Protein AF-A0A0F9WE50-F1 (afdb_monomer_lite)

Organism: NCBI:txid412755

Structure (mmCIF, N/CA/C/O backbone):
data_AF-A0A0F9WE50-F1
#
_entry.id   AF-A0A0F9WE50-F1
#
loop_
_atom_site.group_PDB
_atom_site.id
_atom_site.type_symbol
_atom_site.label_atom_id
_atom_site.label_alt_id
_atom_site.label_comp_id
_atom_site.label_asym_id
_atom_site.label_entity_id
_atom_site.label_seq_id
_atom_site.pdbx_PDB_ins_code
_atom_site.Cartn_x
_atom_site.Cartn_y
_atom_site.Cartn_z
_atom_site.occupancy
_atom_site.B_iso_or_equiv
_atom_site.auth_seq_id
_atom_site.auth_comp_id
_atom_site.auth_asym_id
_atom_site.auth_atom_id
_atom_site.pdbx_PDB_model_num
ATOM 1 N N . MET A 1 1 ? -5.661 56.604 28.868 1.00 39.31 1 MET A N 1
ATOM 2 C CA . MET A 1 1 ? -5.425 55.185 29.192 1.00 39.31 1 MET A CA 1
ATOM 3 C C . MET A 1 1 ? -6.244 54.397 28.198 1.00 39.31 1 MET A C 1
ATOM 5 O O . MET A 1 1 ? -7.461 54.440 28.280 1.00 39.31 1 MET A O 1
ATOM 9 N N . THR A 1 2 ? -5.585 53.839 27.192 1.00 42.66 2 THR A N 1
ATOM 10 C CA . THR A 1 2 ? -6.220 53.167 26.053 1.00 42.66 2 THR A CA 1
ATOM 11 C C . THR A 1 2 ? -5.802 51.707 26.140 1.00 42.66 2 THR A C 1
ATOM 13 O O . THR A 1 2 ? -4.607 51.426 26.228 1.00 42.66 2 THR A O 1
ATOM 16 N N . GLU A 1 3 ? -6.774 50.806 26.237 1.00 39.69 3 GLU A N 1
ATOM 17 C CA . GLU A 1 3 ? -6.544 49.362 26.323 1.00 39.69 3 GLU A CA 1
ATOM 18 C C . GLU A 1 3 ? -5.929 48.835 25.013 1.00 39.69 3 GLU A C 1
ATOM 20 O O . GLU A 1 3 ? -6.277 49.339 23.943 1.00 39.69 3 GLU A O 1
ATOM 25 N N . PRO A 1 4 ? -5.020 47.843 25.057 1.00 46.59 4 PRO A N 1
ATOM 26 C CA . PRO A 1 4 ? -4.512 47.212 23.848 1.00 46.59 4 PRO A CA 1
ATOM 27 C C . PRO A 1 4 ? -5.514 46.179 23.315 1.00 46.59 4 PRO A C 1
ATOM 29 O O . PRO A 1 4 ? -5.926 45.259 24.024 1.00 46.59 4 PRO A O 1
ATOM 32 N N . GLU A 1 5 ? -5.868 46.328 22.039 1.00 42.97 5 GLU A N 1
ATOM 33 C CA . GLU A 1 5 ? -6.627 45.351 21.262 1.00 42.97 5 GLU A CA 1
ATOM 34 C C . GLU A 1 5 ? -5.886 44.006 21.231 1.00 42.97 5 GLU A C 1
ATOM 36 O O . GLU A 1 5 ? -4.705 43.915 20.887 1.00 42.97 5 GLU A O 1
ATOM 41 N N . LYS A 1 6 ? -6.597 42.942 21.609 1.00 42.22 6 LYS A N 1
ATOM 42 C CA . LYS A 1 6 ? -6.138 41.562 21.462 1.00 42.22 6 LYS A CA 1
ATOM 43 C C . LYS A 1 6 ? -6.095 41.241 19.969 1.00 42.22 6 LYS A C 1
ATOM 45 O O . LYS A 1 6 ? -7.146 41.103 19.351 1.00 42.22 6 LYS A O 1
ATOM 50 N N . SER A 1 7 ? -4.897 41.121 19.398 1.00 43.25 7 SER A N 1
ATOM 51 C CA . SER A 1 7 ? -4.742 40.641 18.027 1.00 43.25 7 SER A CA 1
ATOM 52 C C . SER A 1 7 ? -5.148 39.172 17.957 1.00 43.25 7 SER A C 1
ATOM 54 O O . SER A 1 7 ? -4.544 38.306 18.592 1.00 43.25 7 SER A O 1
ATOM 56 N N . GLU A 1 8 ? -6.195 38.953 17.182 1.00 41.47 8 GLU A N 1
ATOM 57 C CA . GLU A 1 8 ? -6.804 37.702 16.770 1.00 41.47 8 GLU A CA 1
ATOM 58 C C . GLU A 1 8 ? -5.734 36.719 16.261 1.00 41.47 8 GLU A C 1
ATOM 60 O O . GLU A 1 8 ? -5.143 36.896 15.196 1.00 41.47 8 GLU A O 1
ATOM 65 N N . THR A 1 9 ? -5.432 35.690 17.054 1.00 39.81 9 THR A N 1
ATOM 66 C CA . THR A 1 9 ? -4.643 34.540 16.608 1.00 39.81 9 THR A CA 1
ATOM 67 C C . THR A 1 9 ? -5.448 33.800 15.551 1.00 39.81 9 THR A C 1
ATOM 69 O O . THR A 1 9 ? -6.362 33.047 15.873 1.00 39.81 9 THR A O 1
ATOM 72 N N . THR A 1 10 ? -5.126 34.044 14.283 1.00 40.28 10 THR A N 1
ATOM 73 C CA . THR A 1 10 ? -5.619 33.252 13.160 1.00 40.28 10 THR A CA 1
ATOM 74 C C . THR A 1 10 ? -5.099 31.828 13.338 1.00 40.28 10 THR A C 1
ATOM 76 O O . THR A 1 10 ? -3.904 31.576 13.172 1.00 40.28 10 THR A O 1
ATOM 79 N N . ASP A 1 11 ? -5.983 30.904 13.717 1.00 40.53 11 ASP A N 1
ATOM 80 C CA . ASP A 1 11 ? -5.685 29.475 13.673 1.00 40.53 11 ASP A CA 1
ATOM 81 C C . ASP A 1 11 ? -5.207 29.129 12.255 1.00 40.53 11 ASP A C 1
ATOM 83 O O . ASP A 1 11 ? -5.857 29.528 11.278 1.00 40.53 11 ASP A O 1
ATOM 87 N N . PRO A 1 12 ? -4.073 28.423 12.086 1.00 47.03 12 PRO A N 1
ATOM 88 C CA . PRO A 1 12 ? -3.663 27.977 10.769 1.00 47.03 12 PRO A CA 1
ATOM 89 C C . PRO A 1 12 ? -4.753 27.040 10.262 1.00 47.03 12 PRO A C 1
ATOM 91 O O . PRO A 1 12 ? -4.927 25.947 10.797 1.00 47.03 12 PRO A O 1
ATOM 94 N N . ALA A 1 13 ? -5.502 27.492 9.253 1.00 41.81 13 ALA A N 1
ATOM 95 C CA . ALA A 1 13 ? -6.506 26.699 8.567 1.00 41.81 13 ALA A CA 1
ATOM 96 C C . ALA A 1 13 ? -5.902 25.326 8.247 1.00 41.81 13 ALA A C 1
ATOM 98 O O . ALA A 1 13 ? -5.029 25.201 7.383 1.00 41.81 13 ALA A O 1
ATOM 99 N N . MET A 1 14 ? -6.317 24.305 9.002 1.00 41.00 14 MET A N 1
ATOM 100 C CA . MET A 1 14 ? -5.914 22.933 8.752 1.00 41.00 14 MET A CA 1
ATOM 101 C C . MET A 1 14 ? -6.520 22.549 7.413 1.00 41.00 14 MET A C 1
ATOM 103 O O . MET A 1 14 ? -7.721 22.316 7.293 1.00 41.00 14 MET A O 1
ATOM 107 N N . VAL A 1 15 ? -5.683 22.566 6.379 1.00 49.72 15 VAL A N 1
ATOM 108 C CA . VAL A 1 15 ? -6.046 22.085 5.054 1.00 49.72 15 VAL A CA 1
ATOM 109 C C . VAL A 1 15 ? -6.333 20.592 5.208 1.00 49.72 15 VAL A C 1
ATOM 111 O O . VAL A 1 15 ? -5.415 19.778 5.279 1.00 49.72 15 VAL A O 1
ATOM 114 N N . ASN A 1 16 ? -7.615 20.244 5.317 1.00 54.84 16 ASN A N 1
ATOM 115 C CA . ASN A 1 16 ? -8.099 18.869 5.308 1.00 54.84 16 ASN A CA 1
ATOM 116 C C . ASN A 1 16 ? -7.972 18.328 3.883 1.00 54.84 16 ASN A C 1
ATOM 118 O O . ASN A 1 16 ? -8.927 18.333 3.113 1.00 54.84 16 ASN A O 1
ATOM 122 N N . ILE A 1 17 ? -6.761 17.908 3.527 1.00 53.00 17 ILE A N 1
ATOM 123 C CA . ILE A 1 17 ? -6.510 17.169 2.294 1.00 53.00 17 ILE A CA 1
ATOM 124 C C . ILE A 1 17 ? -7.060 15.761 2.511 1.00 53.00 17 ILE A C 1
ATOM 126 O O . ILE A 1 17 ? -6.658 15.059 3.443 1.00 53.00 17 ILE A O 1
ATOM 130 N N . SER A 1 18 ? -8.002 15.352 1.669 1.00 64.31 18 SER A N 1
ATOM 131 C CA . SER A 1 18 ? -8.540 13.995 1.696 1.00 64.31 18 SER A CA 1
ATOM 132 C C . SER A 1 18 ? -7.438 12.971 1.389 1.00 64.31 18 SER A C 1
ATOM 134 O O . SER A 1 18 ? -6.471 13.256 0.680 1.00 64.31 18 SER A O 1
ATOM 136 N N . LYS A 1 19 ? -7.566 11.742 1.902 1.00 62.78 19 LYS A N 1
ATOM 137 C CA . LYS A 1 19 ? -6.553 10.689 1.690 1.00 62.78 19 LYS A CA 1
ATOM 138 C C . LYS A 1 19 ? -6.328 10.384 0.195 1.00 62.78 19 LYS A C 1
ATOM 140 O O . LYS A 1 19 ? -5.197 10.142 -0.212 1.00 62.78 19 LYS A O 1
ATOM 145 N N . SER A 1 20 ? -7.372 10.526 -0.623 1.00 61.06 20 SER A N 1
ATOM 146 C CA . SER A 1 20 ? -7.310 10.432 -2.088 1.00 61.06 20 SER A CA 1
ATOM 147 C C . SER A 1 20 ? -6.517 11.566 -2.743 1.00 61.06 20 SER A C 1
ATOM 149 O O . SER A 1 20 ? -5.776 11.340 -3.696 1.00 61.06 20 SER A O 1
ATOM 151 N N . GLU A 1 21 ? -6.621 12.795 -2.233 1.00 62.12 21 GLU A N 1
ATOM 152 C CA . GLU A 1 21 ? -5.802 13.914 -2.717 1.00 62.12 21 GLU A CA 1
ATOM 153 C C . GLU A 1 21 ? -4.338 13.756 -2.285 1.00 62.12 21 GLU A C 1
ATOM 155 O O . GLU A 1 21 ? -3.429 14.129 -3.026 1.00 62.12 21 GLU A O 1
ATOM 160 N N . HIS A 1 22 ? -4.093 13.144 -1.123 1.00 61.81 22 HIS A N 1
ATOM 161 C CA . HIS A 1 22 ? -2.754 12.774 -0.669 1.00 61.81 22 HIS A CA 1
ATOM 162 C C . HIS A 1 22 ? -2.112 11.700 -1.569 1.00 61.81 22 HIS A C 1
ATOM 164 O O . HIS A 1 22 ? -0.941 11.822 -1.927 1.00 61.81 22 HIS A O 1
ATOM 170 N N . GLU A 1 23 ? -2.866 10.685 -1.995 1.00 63.12 23 GLU A N 1
ATOM 171 C CA . GLU A 1 23 ? -2.396 9.665 -2.948 1.00 63.12 23 GLU A CA 1
ATOM 172 C C . GLU A 1 23 ? -2.134 10.238 -4.343 1.00 63.12 23 GLU A C 1
ATOM 174 O O . GLU A 1 23 ? -1.083 9.966 -4.926 1.00 63.12 23 GLU A O 1
ATOM 179 N N . ALA A 1 24 ? -3.003 11.123 -4.839 1.00 65.62 24 ALA A N 1
ATOM 180 C CA . ALA A 1 24 ? -2.771 11.840 -6.093 1.00 65.62 24 ALA A CA 1
ATOM 181 C C . ALA A 1 24 ? -1.517 12.735 -6.031 1.00 65.62 24 ALA A C 1
ATOM 183 O O . ALA A 1 24 ? -0.766 12.856 -7.003 1.00 65.62 24 ALA A O 1
ATOM 184 N N . LEU A 1 25 ? -1.247 13.352 -4.875 1.00 60.06 25 LEU A N 1
ATOM 185 C CA . LEU A 1 25 ? -0.016 14.108 -4.639 1.00 60.06 25 LEU A CA 1
ATOM 186 C C . LEU A 1 25 ? 1.217 13.200 -4.553 1.00 60.06 25 LEU A C 1
ATOM 188 O O . LEU A 1 25 ? 2.281 13.611 -5.012 1.00 60.06 25 LEU A O 1
ATOM 192 N N . LEU A 1 26 ? 1.095 11.974 -4.033 1.00 59.59 26 LEU A N 1
ATOM 193 C CA . LEU A 1 26 ? 2.173 10.979 -4.020 1.00 59.59 26 LEU A CA 1
ATOM 194 C C . LEU A 1 26 ? 2.558 10.537 -5.436 1.00 59.59 26 LEU A C 1
ATOM 196 O O . LEU A 1 26 ? 3.747 10.509 -5.759 1.00 59.59 26 LEU A O 1
ATOM 200 N N . THR A 1 27 ? 1.583 10.248 -6.299 1.00 60.94 27 THR A N 1
ATOM 201 C CA . THR A 1 27 ? 1.843 9.904 -7.709 1.00 60.94 27 THR A CA 1
ATOM 202 C C . THR A 1 27 ? 2.473 11.079 -8.452 1.00 60.94 27 THR A C 1
ATOM 204 O O . THR A 1 27 ? 3.440 10.905 -9.192 1.00 60.94 27 THR A O 1
ATOM 207 N N . LYS A 1 28 ? 1.993 12.302 -8.197 1.00 57.03 28 LYS A N 1
ATOM 208 C CA . LYS A 1 28 ? 2.515 13.524 -8.825 1.00 57.03 28 LYS A CA 1
ATOM 209 C C . LYS A 1 28 ? 3.909 13.917 -8.316 1.00 57.03 28 LYS A C 1
ATOM 211 O O . LYS A 1 28 ? 4.713 14.427 -9.090 1.00 57.03 28 LYS A O 1
ATOM 216 N N . ALA A 1 29 ? 4.221 13.649 -7.046 1.00 54.94 29 ALA A N 1
ATOM 217 C CA . ALA A 1 29 ? 5.536 13.894 -6.450 1.00 54.94 29 ALA A CA 1
ATOM 218 C C . ALA A 1 29 ? 6.600 12.883 -6.909 1.00 54.94 29 ALA A C 1
ATOM 220 O O . ALA A 1 29 ? 7.761 13.262 -7.043 1.00 54.94 29 ALA A O 1
ATOM 221 N N . LYS A 1 30 ? 6.219 11.628 -7.192 1.00 57.28 30 LYS A N 1
ATOM 222 C CA . LYS A 1 30 ? 7.113 10.618 -7.791 1.00 57.28 30 LYS A CA 1
ATOM 223 C C . LYS A 1 30 ? 7.515 10.960 -9.241 1.00 57.28 30 LYS A C 1
ATOM 225 O O . LYS A 1 30 ? 8.520 10.448 -9.717 1.00 57.28 30 LYS A O 1
ATOM 230 N N . ALA A 1 31 ? 6.757 11.816 -9.934 1.00 54.69 31 ALA A N 1
ATOM 231 C CA . ALA A 1 31 ? 6.905 12.072 -11.370 1.00 54.69 31 ALA A CA 1
ATOM 232 C C . ALA A 1 31 ? 7.785 13.286 -11.756 1.00 54.69 31 ALA A C 1
ATOM 234 O O . ALA A 1 31 ? 7.955 13.533 -12.947 1.00 54.69 31 ALA A O 1
ATOM 235 N N . HIS A 1 32 ? 8.337 14.064 -10.812 1.00 45.47 32 HIS A N 1
ATOM 236 C CA . HIS A 1 32 ? 9.087 15.290 -11.141 1.00 45.47 32 HIS A CA 1
ATOM 237 C C . HIS A 1 32 ? 10.348 15.495 -10.278 1.00 45.47 32 HIS A C 1
ATOM 239 O O . HIS A 1 32 ? 10.279 15.482 -9.049 1.00 45.47 32 HIS A O 1
ATOM 245 N N . ASP A 1 33 ? 11.478 15.797 -10.931 1.00 47.00 33 ASP A N 1
ATOM 246 C CA . ASP A 1 33 ? 12.799 16.142 -10.363 1.00 47.00 33 ASP A CA 1
ATOM 247 C C . ASP A 1 33 ? 12.827 17.506 -9.621 1.00 47.00 33 ASP A C 1
ATOM 249 O O . ASP A 1 33 ? 13.644 18.387 -9.880 1.00 47.00 33 ASP A O 1
ATOM 253 N N . GLY A 1 34 ? 11.913 17.701 -8.665 1.00 51.34 34 GLY A N 1
ATOM 254 C CA . GLY A 1 34 ? 11.774 18.883 -7.799 1.00 51.34 34 GLY A CA 1
ATOM 255 C C . GLY A 1 34 ? 11.670 18.488 -6.321 1.00 51.34 34 GLY A C 1
ATOM 256 O O . GLY A 1 34 ? 10.770 18.913 -5.596 1.00 51.34 34 GLY A O 1
ATOM 257 N N . TYR A 1 35 ? 12.567 17.609 -5.877 1.00 53.00 35 TYR A N 1
ATOM 258 C CA . TYR A 1 35 ? 12.389 16.717 -4.720 1.00 53.00 35 TYR A CA 1
ATOM 259 C C . TYR A 1 35 ? 12.499 17.340 -3.307 1.00 53.00 35 TYR A C 1
ATOM 261 O O . TYR A 1 35 ? 12.341 16.636 -2.310 1.00 53.00 35 TYR A O 1
ATOM 269 N N . GLY A 1 36 ? 12.760 18.645 -3.164 1.00 53.81 36 GLY A N 1
ATOM 270 C CA . GLY A 1 36 ? 12.953 19.279 -1.846 1.00 53.81 36 GLY A CA 1
ATOM 271 C C . GLY A 1 36 ? 11.669 19.793 -1.184 1.00 53.81 36 GLY A C 1
ATOM 272 O O 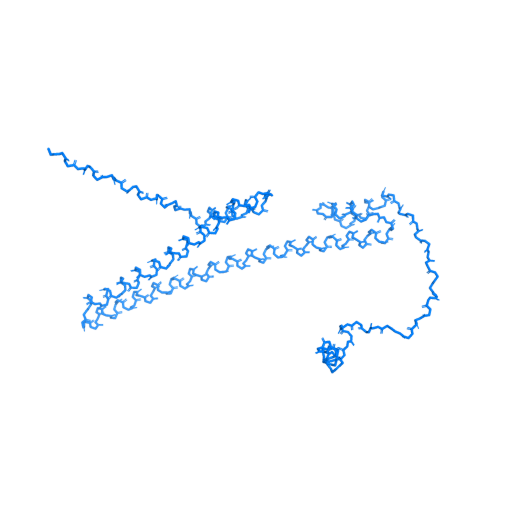. GLY A 1 36 ? 11.459 19.598 0.013 1.00 53.81 36 GLY A O 1
ATOM 273 N N . GLY A 1 37 ? 10.806 20.456 -1.960 1.00 56.28 37 GLY A N 1
ATOM 274 C CA . GLY A 1 37 ? 9.568 21.068 -1.465 1.00 56.28 37 GLY A CA 1
ATOM 275 C C . GLY A 1 37 ? 8.449 20.047 -1.277 1.00 56.28 37 GLY A C 1
ATOM 276 O O . GLY A 1 37 ? 7.868 19.970 -0.198 1.00 56.28 37 GLY A O 1
ATOM 277 N N . ALA A 1 38 ? 8.216 19.200 -2.286 1.00 57.69 38 ALA A N 1
ATOM 278 C CA . ALA A 1 38 ? 7.172 18.175 -2.247 1.00 57.69 38 ALA A CA 1
ATOM 279 C C . ALA A 1 38 ? 7.385 17.174 -1.100 1.00 57.69 38 ALA A C 1
ATOM 281 O O . ALA A 1 38 ? 6.436 16.804 -0.416 1.00 57.69 38 ALA A O 1
ATOM 282 N N . ARG A 1 39 ? 8.643 16.811 -0.816 1.00 58.25 39 ARG A N 1
ATOM 283 C CA . ARG A 1 39 ? 8.997 15.897 0.277 1.00 58.25 39 ARG A CA 1
ATOM 284 C C . ARG A 1 39 ? 8.725 16.492 1.662 1.00 58.25 39 ARG A C 1
ATOM 286 O O . ARG A 1 39 ? 8.185 15.794 2.510 1.00 58.25 39 ARG A O 1
ATOM 293 N N . ARG A 1 40 ? 9.021 17.782 1.882 1.00 63.09 40 ARG A N 1
ATOM 294 C CA . ARG A 1 40 ? 8.690 18.476 3.145 1.00 63.09 40 ARG A CA 1
ATOM 295 C C . ARG A 1 40 ? 7.183 18.654 3.323 1.00 63.09 40 ARG A C 1
ATOM 297 O O . ARG A 1 40 ? 6.687 18.534 4.438 1.00 63.09 40 ARG A O 1
ATOM 304 N N . THR A 1 41 ? 6.454 18.944 2.246 1.00 65.06 41 THR A N 1
ATOM 305 C CA . THR A 1 41 ? 4.987 19.039 2.282 1.00 65.06 41 THR A CA 1
ATOM 306 C C . THR A 1 41 ? 4.356 17.677 2.578 1.00 65.06 41 THR A C 1
ATOM 308 O O . THR A 1 41 ? 3.448 17.602 3.400 1.00 65.06 41 THR A O 1
ATOM 311 N N . LEU A 1 42 ? 4.887 16.597 1.997 1.00 64.44 42 LEU A N 1
ATOM 312 C CA . LEU A 1 42 ? 4.480 15.222 2.299 1.00 64.44 42 LEU A CA 1
ATOM 313 C C . LEU A 1 42 ? 4.774 14.835 3.749 1.00 64.44 42 LEU A C 1
ATOM 315 O O . LEU A 1 42 ? 3.902 14.298 4.418 1.00 64.44 42 LEU A O 1
ATOM 319 N N . GLU A 1 43 ? 5.964 15.139 4.263 1.00 69.12 43 GLU A N 1
ATOM 320 C CA . GLU A 1 43 ? 6.327 14.840 5.652 1.00 69.12 43 GLU A CA 1
ATOM 321 C C . GLU A 1 43 ? 5.415 15.576 6.647 1.00 69.12 43 GLU A C 1
ATOM 323 O O . GLU A 1 43 ? 4.935 14.987 7.617 1.00 69.12 43 GLU A O 1
ATOM 328 N N . LYS A 1 44 ? 5.093 16.846 6.365 1.00 70.38 44 LYS A N 1
ATOM 329 C CA . LYS A 1 44 ? 4.102 17.607 7.139 1.00 70.38 44 LYS A CA 1
ATOM 330 C C . LYS A 1 44 ? 2.704 16.996 7.043 1.00 70.38 44 LYS A C 1
ATOM 332 O O . LYS A 1 44 ? 2.041 16.879 8.067 1.00 70.38 44 LYS A O 1
ATOM 337 N N . GLY A 1 45 ? 2.279 16.576 5.851 1.00 68.56 45 GLY A N 1
ATOM 338 C CA . GLY A 1 45 ? 0.995 15.902 5.642 1.00 68.56 45 GLY A CA 1
ATOM 339 C C . GLY A 1 45 ? 0.896 14.576 6.398 1.00 68.56 45 GLY A C 1
ATOM 340 O O . GLY A 1 45 ? -0.095 14.324 7.073 1.00 68.56 45 GLY A O 1
ATOM 341 N N . GLN A 1 46 ? 1.954 13.763 6.375 1.00 73.56 46 GLN A N 1
ATOM 342 C CA . GLN A 1 46 ? 2.031 12.508 7.127 1.00 73.56 46 GLN A CA 1
ATOM 343 C C . GLN A 1 46 ? 1.999 12.736 8.636 1.00 73.56 46 GLN A C 1
ATOM 345 O O . GLN A 1 46 ? 1.356 11.979 9.362 1.00 73.56 46 GLN A O 1
ATOM 350 N N . LYS A 1 47 ? 2.689 13.774 9.119 1.00 73.94 47 LYS A N 1
ATOM 351 C CA . LYS A 1 47 ? 2.654 14.145 10.533 1.00 73.94 47 LYS A CA 1
ATOM 352 C C . LYS A 1 47 ? 1.250 14.594 10.951 1.00 73.94 47 LYS A C 1
ATOM 354 O O . LYS A 1 47 ? 0.741 14.078 11.939 1.00 73.94 47 LYS A O 1
ATOM 359 N N . ALA A 1 48 ? 0.605 15.453 10.163 1.00 71.12 48 ALA A N 1
ATOM 360 C CA . ALA A 1 48 ? -0.761 15.909 10.419 1.00 71.12 48 ALA A CA 1
ATOM 361 C C . ALA A 1 48 ? -1.782 14.757 10.384 1.00 71.12 48 ALA A C 1
ATOM 363 O O . ALA A 1 48 ? -2.668 14.697 11.232 1.00 71.12 48 ALA A O 1
ATOM 364 N N . LEU A 1 49 ? -1.633 13.804 9.456 1.00 73.69 49 LEU A N 1
ATOM 365 C CA . LEU A 1 49 ? -2.466 12.599 9.404 1.00 73.69 49 LEU A CA 1
ATOM 366 C C . LEU A 1 49 ? -2.306 11.748 10.665 1.00 73.69 49 LEU A C 1
ATOM 368 O O . LEU A 1 49 ? -3.306 11.393 11.278 1.00 73.69 49 LEU A O 1
ATOM 372 N N . LYS A 1 50 ? -1.069 11.482 11.100 1.00 75.62 50 LYS A N 1
ATOM 373 C CA . LYS A 1 50 ? -0.813 10.729 12.338 1.00 75.62 50 LYS A CA 1
ATOM 374 C C . LYS A 1 50 ? -1.373 11.438 13.568 1.00 75.62 50 LYS A C 1
ATOM 376 O O . LYS A 1 50 ? -1.974 10.799 14.423 1.00 75.62 50 LYS A O 1
ATOM 381 N N . GLU A 1 51 ? -1.186 12.751 13.664 1.00 77.88 51 GLU A N 1
ATOM 382 C CA . GLU A 1 51 ? -1.728 13.554 14.766 1.00 77.88 51 GLU A CA 1
ATOM 383 C C . GLU A 1 51 ? -3.263 13.529 14.769 1.00 77.88 51 GLU A C 1
ATOM 385 O O . GLU A 1 51 ? -3.872 13.341 15.822 1.00 77.88 51 GLU A O 1
ATOM 390 N N . SER A 1 52 ? -3.890 13.621 13.594 1.00 75.12 52 SER A N 1
ATOM 391 C CA . SER A 1 52 ? -5.341 13.498 13.433 1.00 75.12 52 SER A CA 1
ATOM 392 C C . SER A 1 52 ? -5.853 12.107 13.818 1.00 75.12 52 SER A C 1
ATOM 394 O O . SER A 1 52 ? -6.840 12.003 14.544 1.00 75.12 52 SER A O 1
ATOM 396 N N . GLU A 1 53 ? -5.170 11.039 13.399 1.00 77.81 53 GLU A N 1
ATOM 397 C CA . GLU A 1 53 ? -5.507 9.655 13.754 1.00 77.81 53 GLU A CA 1
ATOM 398 C C . GLU A 1 53 ? -5.431 9.428 15.270 1.00 77.81 53 GLU A C 1
ATOM 400 O O . GLU A 1 53 ? -6.348 8.846 15.856 1.00 77.81 53 GLU A O 1
ATOM 405 N N . VAL A 1 54 ? -4.383 9.944 15.921 1.00 80.62 54 VAL A N 1
ATOM 406 C CA . VAL A 1 54 ? -4.224 9.880 17.382 1.00 80.62 54 VAL A CA 1
ATOM 407 C C . VAL A 1 54 ? -5.329 10.666 18.092 1.00 80.62 54 VAL A C 1
ATOM 409 O O . VAL A 1 54 ? -5.941 10.138 19.022 1.00 80.62 54 VAL A O 1
ATOM 412 N N . ALA A 1 55 ? -5.637 11.885 17.643 1.00 80.25 55 ALA A N 1
ATOM 413 C CA . ALA A 1 55 ? -6.700 12.705 18.225 1.00 80.25 55 ALA A CA 1
ATOM 414 C C . ALA A 1 55 ? -8.086 12.050 18.070 1.00 80.25 55 ALA A C 1
ATOM 416 O O . ALA A 1 55 ? -8.881 12.020 19.012 1.00 80.25 55 ALA A O 1
ATOM 417 N N . LEU A 1 56 ? -8.3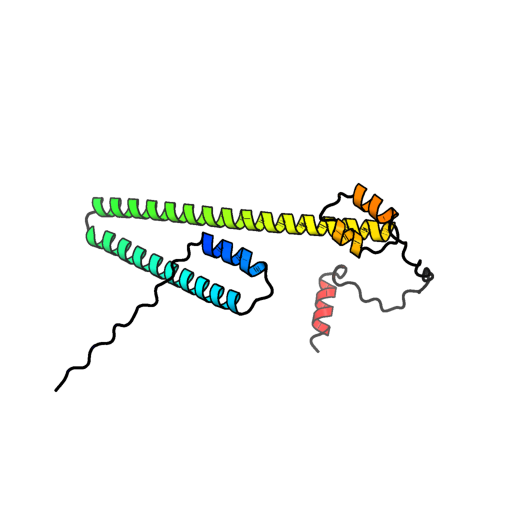68 11.454 16.908 1.00 82.62 56 LEU A N 1
ATOM 418 C CA . LEU A 1 56 ? -9.591 10.686 16.662 1.00 82.62 56 LEU A CA 1
ATOM 419 C C . LEU A 1 56 ? -9.690 9.462 17.576 1.00 82.62 56 LEU A C 1
ATOM 421 O O . LEU A 1 56 ? -10.765 9.185 18.108 1.00 82.62 56 LEU A O 1
ATOM 425 N N . ALA A 1 57 ? -8.591 8.731 17.769 1.00 81.75 57 ALA A N 1
ATOM 426 C CA . ALA A 1 57 ? -8.556 7.581 18.666 1.00 81.75 57 ALA A CA 1
ATOM 427 C C . ALA A 1 57 ? -8.813 7.989 20.127 1.00 81.75 57 ALA A C 1
ATOM 429 O O . ALA A 1 57 ? -9.600 7.334 20.814 1.00 81.75 57 ALA A O 1
ATOM 430 N N . GLN A 1 58 ? -8.211 9.092 20.581 1.00 84.88 58 GLN A N 1
ATOM 431 C CA . GLN A 1 58 ? -8.432 9.641 21.922 1.00 84.88 58 GLN A CA 1
ATOM 432 C C . GLN A 1 58 ? -9.883 10.086 22.126 1.00 84.88 58 GLN A C 1
ATOM 434 O O . GLN A 1 58 ? -10.533 9.606 23.051 1.00 84.88 58 GLN A O 1
ATOM 439 N N . SER A 1 59 ? -10.432 10.892 21.213 1.00 86.81 59 SER A N 1
ATOM 440 C CA . SER A 1 59 ? -11.821 11.364 21.293 1.00 86.81 59 SER A CA 1
ATOM 441 C C . SER A 1 59 ? -12.835 10.213 21.323 1.00 86.81 59 SER A C 1
ATOM 443 O O . SER A 1 59 ? -13.840 10.264 22.034 1.00 86.81 59 SER A O 1
ATOM 445 N N . ARG A 1 60 ? -12.571 9.131 20.581 1.00 84.81 60 ARG A N 1
ATOM 446 C CA . ARG A 1 60 ? -13.405 7.920 20.619 1.00 84.81 60 ARG A CA 1
ATOM 447 C C . ARG A 1 60 ? -13.328 7.224 21.969 1.00 84.81 60 ARG A C 1
ATOM 449 O O . ARG A 1 60 ? -14.367 6.878 22.512 1.00 84.81 60 ARG A O 1
ATOM 456 N N . LYS A 1 61 ? -12.123 7.064 22.521 1.00 88.56 61 LYS A N 1
ATOM 457 C CA . LYS A 1 61 ? -11.926 6.445 23.835 1.00 88.56 61 LYS A CA 1
ATOM 458 C C . LYS A 1 61 ? -12.619 7.239 24.943 1.00 88.56 61 LYS A C 1
ATOM 460 O O . LYS A 1 61 ? -13.252 6.646 25.812 1.00 88.56 61 LYS A O 1
ATOM 465 N N . GLU A 1 62 ? -12.534 8.564 24.897 1.00 90.25 62 GLU A N 1
ATOM 466 C CA . GLU A 1 62 ? -13.252 9.453 25.816 1.00 90.25 62 GLU A CA 1
ATOM 467 C C . GLU A 1 62 ? -14.766 9.272 25.688 1.00 90.25 62 GLU A C 1
ATOM 469 O O . GLU A 1 62 ? -15.449 9.097 26.694 1.00 90.25 62 GLU A O 1
ATOM 474 N N . ARG A 1 63 ? -15.290 9.218 24.457 1.00 89.62 63 ARG A N 1
ATOM 475 C CA . ARG A 1 63 ? -16.717 8.979 24.211 1.00 89.62 63 ARG A CA 1
ATOM 476 C C . ARG A 1 63 ? -17.167 7.601 24.705 1.00 89.62 63 ARG A C 1
ATOM 478 O O . ARG A 1 63 ? -18.203 7.510 25.351 1.00 89.62 63 ARG A O 1
ATOM 485 N N . ASP A 1 64 ? -16.391 6.550 24.447 1.00 89.56 64 ASP A N 1
ATOM 486 C CA . ASP A 1 64 ? -16.690 5.186 24.901 1.00 89.56 64 ASP A CA 1
ATOM 487 C C . ASP A 1 64 ? -16.662 5.084 26.438 1.00 89.56 64 ASP A C 1
ATOM 489 O O . ASP A 1 64 ? -17.474 4.370 27.026 1.00 89.56 64 ASP A O 1
ATOM 493 N N . THR A 1 65 ? -15.771 5.835 27.094 1.00 89.81 65 THR A N 1
ATOM 494 C CA . THR A 1 65 ? -15.699 5.920 28.561 1.00 89.81 65 THR A CA 1
ATOM 495 C C . THR A 1 65 ? -16.912 6.665 29.119 1.00 89.81 65 THR A C 1
ATOM 497 O O . THR A 1 65 ? -17.574 6.152 30.014 1.00 89.81 65 THR A O 1
ATOM 500 N N . ALA A 1 66 ? -17.276 7.806 28.528 1.00 90.50 66 ALA A N 1
ATOM 501 C CA . ALA A 1 66 ? -18.458 8.567 28.924 1.00 90.50 66 ALA A CA 1
ATOM 502 C C . ALA A 1 66 ? -19.764 7.776 28.717 1.00 90.50 66 ALA A C 1
ATOM 504 O O . ALA A 1 66 ? -20.672 7.858 29.536 1.00 90.50 66 ALA A O 1
ATOM 505 N N . GLU A 1 67 ? -19.875 6.977 27.647 1.00 88.56 67 GLU A N 1
ATOM 506 C CA . GLU A 1 67 ? -21.026 6.086 27.432 1.00 88.56 67 GLU A CA 1
ATOM 507 C C . GLU A 1 67 ? -21.145 5.012 28.530 1.00 88.56 67 GLU A C 1
ATOM 509 O O . GLU A 1 67 ? -22.259 4.682 28.933 1.00 88.56 67 GLU A O 1
ATOM 514 N N . LEU A 1 68 ? -20.020 4.479 29.022 1.00 90.25 68 LEU A N 1
ATOM 515 C CA . LEU A 1 68 ? -20.006 3.507 30.122 1.00 90.25 68 LEU A CA 1
ATOM 516 C C . LEU A 1 68 ? -20.312 4.160 31.474 1.00 90.25 68 LEU A C 1
ATOM 518 O O . LEU A 1 68 ? -21.048 3.580 32.264 1.00 90.25 68 LEU A O 1
ATOM 522 N N . GLU A 1 69 ? -19.783 5.357 31.729 1.00 89.56 69 GLU A N 1
ATOM 523 C CA . GLU A 1 69 ? -20.068 6.122 32.949 1.00 89.56 69 GLU A CA 1
ATOM 524 C C . GLU A 1 69 ? -21.540 6.546 33.022 1.00 89.56 69 GLU A C 1
ATOM 526 O O . GLU A 1 69 ? -22.161 6.420 34.076 1.00 89.56 69 GLU A O 1
ATOM 531 N N . ASN A 1 70 ? -22.127 6.973 31.898 1.00 89.75 70 ASN A N 1
ATOM 532 C CA . ASN A 1 70 ? -23.540 7.356 31.824 1.00 89.75 70 ASN A CA 1
ATOM 533 C C . ASN A 1 70 ? -24.497 6.181 32.072 1.00 89.75 70 ASN A C 1
ATOM 535 O O . ASN A 1 70 ? -25.580 6.402 32.604 1.00 89.75 70 ASN A O 1
ATOM 539 N N . ALA A 1 71 ? -24.107 4.956 31.702 1.00 88.00 71 ALA A N 1
ATOM 540 C CA . ALA A 1 71 ? -24.890 3.747 31.976 1.00 88.00 71 ALA A CA 1
ATOM 541 C C . ALA A 1 71 ? -24.839 3.318 33.459 1.00 88.00 71 ALA A C 1
ATOM 543 O O . ALA A 1 71 ? -25.642 2.493 33.898 1.00 88.00 71 ALA A O 1
ATOM 544 N N . GLY A 1 72 ? -23.898 3.861 34.244 1.00 88.12 72 GLY A N 1
ATOM 545 C CA . GLY A 1 72 ? -23.764 3.573 35.672 1.00 88.12 72 GLY A CA 1
ATOM 546 C C . GLY A 1 72 ? -23.641 2.075 35.974 1.00 88.12 72 GLY A C 1
ATOM 547 O O . GLY A 1 72 ? -22.818 1.379 35.381 1.00 88.12 72 GLY A O 1
ATOM 548 N N . ASP A 1 73 ? -24.474 1.583 36.897 1.00 90.38 73 ASP A N 1
ATOM 549 C CA . ASP A 1 73 ? -24.528 0.172 37.316 1.00 90.38 73 ASP A CA 1
ATOM 550 C C . ASP A 1 73 ? -25.687 -0.618 36.670 1.00 90.38 73 ASP A C 1
ATOM 552 O O . ASP A 1 73 ? -25.923 -1.782 37.021 1.00 90.38 73 ASP A O 1
ATOM 556 N N . ASP A 1 74 ? -26.428 -0.017 35.731 1.00 93.81 74 ASP A N 1
ATOM 557 C CA . ASP A 1 74 ? -27.532 -0.701 35.059 1.00 93.81 74 ASP A CA 1
ATOM 558 C C . ASP A 1 74 ? -26.987 -1.787 34.118 1.00 93.81 74 ASP A C 1
ATOM 560 O O . ASP A 1 74 ? -26.311 -1.532 33.118 1.00 93.81 74 ASP A O 1
ATOM 564 N N . LYS A 1 75 ? -27.288 -3.048 34.443 1.00 89.56 75 LYS A N 1
ATOM 565 C CA . LYS A 1 75 ? -26.804 -4.207 33.686 1.00 89.56 75 LYS A CA 1
ATOM 566 C C . LYS A 1 75 ? -27.366 -4.278 32.268 1.00 89.56 75 LYS A C 1
ATOM 568 O O . LYS A 1 75 ? -26.653 -4.762 31.385 1.00 89.56 75 LYS A O 1
ATOM 573 N N . GLU A 1 76 ? -28.610 -3.861 32.043 1.00 91.00 76 GLU A N 1
ATOM 574 C CA . GLU A 1 76 ? -29.210 -3.876 30.706 1.00 91.00 76 GLU A CA 1
ATOM 575 C C . GLU A 1 76 ? -28.601 -2.771 29.841 1.00 91.00 76 GLU A C 1
ATOM 577 O O . GLU A 1 76 ? -28.176 -3.041 28.711 1.00 91.00 76 GLU A O 1
ATOM 582 N N . GLU A 1 77 ? -28.444 -1.565 30.390 1.00 90.62 77 GLU A N 1
ATOM 583 C CA . GLU A 1 77 ? -27.823 -0.451 29.667 1.00 90.62 77 GLU A CA 1
ATOM 584 C C . GLU A 1 77 ? -26.339 -0.705 29.375 1.00 90.62 77 GLU A C 1
ATOM 586 O O . GLU A 1 77 ? -25.900 -0.535 28.232 1.00 90.62 77 GLU A O 1
ATOM 591 N N . LEU A 1 78 ? -25.571 -1.211 30.346 1.00 91.44 78 LEU A N 1
ATOM 592 C CA . LEU A 1 78 ? -24.167 -1.590 30.149 1.00 91.44 78 LEU A CA 1
ATOM 593 C C . LEU A 1 78 ? -24.007 -2.672 29.075 1.00 91.44 78 LEU A C 1
ATOM 595 O O . LEU A 1 78 ? -23.064 -2.630 28.279 1.00 91.44 78 LEU A O 1
ATOM 599 N N . SER A 1 79 ? -24.915 -3.651 29.034 1.00 90.75 79 SER A N 1
ATOM 600 C CA . SER A 1 79 ? -24.916 -4.693 28.003 1.00 90.75 79 SER A CA 1
ATOM 601 C C . SER A 1 79 ? -25.158 -4.095 26.613 1.00 90.75 79 SER A C 1
ATOM 603 O O . SER A 1 79 ? -24.414 -4.388 25.672 1.00 90.75 79 SER A O 1
ATOM 605 N N . ALA A 1 80 ? -26.134 -3.190 26.490 1.00 91.19 80 ALA A N 1
ATOM 606 C CA . ALA A 1 80 ? -26.443 -2.507 25.237 1.00 91.19 80 ALA A CA 1
ATOM 607 C C . ALA A 1 80 ? -25.299 -1.592 24.762 1.00 91.19 80 ALA A C 1
ATOM 609 O O . ALA A 1 80 ? -24.956 -1.601 23.576 1.00 91.19 80 ALA A O 1
ATOM 610 N N . VAL A 1 81 ? -24.667 -0.834 25.667 1.00 92.56 81 VAL A N 1
ATOM 611 C CA . VAL A 1 81 ? -23.491 0.003 25.362 1.00 92.56 81 VAL A CA 1
ATOM 612 C C . VAL A 1 81 ? -22.332 -0.859 24.866 1.00 92.56 81 VAL A C 1
ATOM 614 O O . VAL A 1 81 ? -21.786 -0.593 23.796 1.00 92.56 81 VAL A O 1
ATOM 617 N N . ARG A 1 82 ? -22.013 -1.954 25.565 1.00 90.56 82 ARG A N 1
ATOM 618 C CA . ARG A 1 82 ? -20.942 -2.876 25.151 1.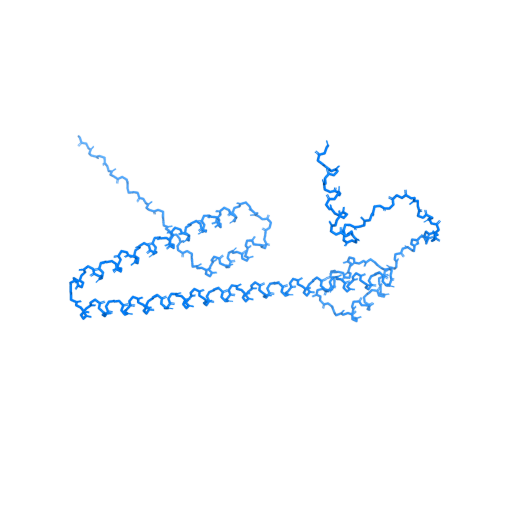00 90.56 82 ARG A CA 1
ATOM 619 C C . ARG A 1 82 ? -21.226 -3.541 23.807 1.00 90.56 82 ARG A C 1
ATOM 621 O O . ARG A 1 82 ? -20.304 -3.723 23.016 1.00 90.56 82 ARG A O 1
ATOM 628 N N . ALA A 1 83 ? -22.477 -3.900 23.522 1.00 91.69 83 ALA A N 1
ATOM 629 C CA . ALA A 1 83 ? -22.857 -4.449 22.222 1.00 91.69 83 ALA A CA 1
ATOM 630 C C . ALA A 1 83 ? -22.625 -3.431 21.093 1.00 91.69 83 ALA A C 1
ATOM 632 O O . ALA A 1 83 ? -22.022 -3.774 20.078 1.00 91.69 83 ALA A O 1
ATOM 633 N N . ARG A 1 84 ? -23.021 -2.165 21.293 1.00 90.31 84 ARG A N 1
ATOM 634 C CA . ARG A 1 84 ? -22.761 -1.080 20.331 1.00 90.31 84 ARG A CA 1
ATOM 635 C C . ARG A 1 84 ? -21.267 -0.834 20.125 1.00 90.31 84 ARG A C 1
ATOM 637 O O . ARG A 1 84 ? -20.836 -0.712 18.983 1.00 90.31 84 ARG A O 1
ATOM 644 N N . GLN A 1 85 ? -20.478 -0.816 21.200 1.00 91.25 85 GLN A N 1
ATOM 645 C CA . GLN A 1 85 ? -19.019 -0.675 21.124 1.00 91.25 85 GLN A CA 1
ATOM 646 C C . GLN A 1 85 ? -18.388 -1.799 20.295 1.00 91.25 85 GLN A C 1
ATOM 648 O O . GLN A 1 85 ? -17.645 -1.513 19.363 1.00 91.25 85 GLN A O 1
ATOM 653 N N . ARG A 1 86 ? -18.780 -3.060 20.529 1.00 91.56 86 ARG A N 1
ATOM 654 C CA . ARG A 1 86 ? -18.298 -4.207 19.737 1.00 91.56 86 ARG A CA 1
ATOM 655 C C . ARG A 1 86 ? -18.634 -4.097 18.253 1.00 91.56 86 ARG A C 1
ATOM 657 O O . ARG A 1 86 ? -17.797 -4.443 17.429 1.00 91.56 86 ARG A O 1
ATOM 664 N N . VAL A 1 87 ? -19.834 -3.628 17.903 1.00 91.56 87 VAL A N 1
ATOM 665 C CA . VAL A 1 87 ? -20.196 -3.407 16.492 1.00 91.56 87 VAL A CA 1
ATOM 666 C C . VAL A 1 87 ? -19.308 -2.322 15.882 1.00 91.56 87 VAL A C 1
ATOM 668 O O . VAL A 1 87 ? -18.744 -2.544 14.816 1.00 91.56 87 VAL A O 1
ATOM 671 N N . ARG A 1 88 ? -19.103 -1.194 16.579 1.00 88.38 88 ARG A N 1
ATOM 672 C CA . ARG A 1 88 ? -18.203 -0.122 16.114 1.00 88.38 88 ARG A CA 1
ATOM 673 C C . ARG A 1 88 ? -16.753 -0.590 15.975 1.00 88.38 88 ARG A C 1
ATOM 675 O O . ARG A 1 88 ? -16.045 -0.113 15.093 1.00 88.38 88 ARG A O 1
ATOM 682 N N . ASP A 1 89 ? -16.287 -1.479 16.845 1.00 88.94 89 ASP A N 1
ATOM 683 C CA . ASP A 1 89 ? -14.941 -2.057 16.765 1.00 88.94 89 ASP A CA 1
ATOM 684 C C . ASP A 1 89 ? -14.814 -3.010 15.574 1.00 88.94 89 ASP A C 1
ATOM 686 O O . ASP A 1 89 ? -13.873 -2.888 14.796 1.00 88.94 89 ASP A O 1
ATOM 690 N N . ALA A 1 90 ? -15.804 -3.880 15.364 1.00 87.50 90 ALA A N 1
ATOM 691 C CA . ALA A 1 90 ? -15.835 -4.788 14.220 1.00 87.50 90 ALA A CA 1
ATOM 692 C C . ALA A 1 90 ? -15.930 -4.039 12.877 1.00 87.50 90 ALA A C 1
ATOM 694 O O . ALA A 1 90 ? -15.282 -4.417 11.903 1.00 87.50 90 ALA A O 1
ATOM 695 N N . GLU A 1 91 ? -16.711 -2.957 12.808 1.00 87.12 91 GLU A N 1
ATOM 696 C CA . GLU A 1 91 ? -16.774 -2.093 11.622 1.00 87.12 91 GLU A CA 1
ATOM 697 C C . GLU A 1 91 ? -15.427 -1.422 11.336 1.00 87.12 91 GLU A C 1
ATOM 699 O O . GLU A 1 91 ? -15.006 -1.364 10.181 1.00 87.12 91 GLU A O 1
ATOM 704 N N . ARG A 1 92 ? -14.724 -0.967 12.382 1.00 85.19 92 ARG A N 1
ATOM 705 C CA . ARG A 1 92 ? -13.377 -0.397 12.257 1.00 85.19 92 ARG A CA 1
ATOM 706 C C . ARG A 1 92 ? -12.375 -1.422 11.747 1.00 85.19 92 ARG A C 1
ATOM 708 O O . ARG A 1 92 ? -11.672 -1.132 10.786 1.00 85.19 92 ARG A O 1
ATOM 715 N N . GLU A 1 93 ? -12.347 -2.610 12.343 1.00 84.31 93 GLU A N 1
ATOM 716 C CA . GLU A 1 93 ? -11.453 -3.692 11.926 1.00 84.31 93 GLU A CA 1
ATOM 717 C C . GLU A 1 93 ? -11.710 -4.087 10.467 1.00 84.31 93 GLU A C 1
ATOM 719 O O . GLU A 1 93 ? -10.775 -4.234 9.680 1.00 84.31 93 GLU A O 1
ATOM 724 N N . ARG A 1 94 ? -12.984 -4.164 10.060 1.00 87.19 94 ARG A N 1
ATOM 725 C CA . ARG A 1 94 ? -13.362 -4.402 8.662 1.00 87.19 94 ARG A CA 1
ATOM 726 C C . ARG A 1 94 ? -12.842 -3.303 7.735 1.00 87.19 94 ARG A C 1
ATOM 728 O O . ARG A 1 94 ? -12.316 -3.609 6.666 1.00 87.19 94 ARG A O 1
ATOM 735 N N . ASP A 1 95 ? -13.013 -2.037 8.101 1.00 83.62 95 ASP A N 1
ATOM 736 C CA . ASP A 1 95 ? -12.585 -0.908 7.271 1.00 83.62 95 ASP A CA 1
ATOM 737 C C . ASP A 1 95 ? -11.053 -0.813 7.179 1.00 83.62 95 ASP A C 1
ATOM 739 O O . ASP A 1 95 ? -10.516 -0.504 6.115 1.00 83.62 95 ASP A O 1
ATOM 743 N N . GLU A 1 96 ? -10.339 -1.119 8.263 1.00 85.12 96 GLU A N 1
ATOM 744 C CA . GLU A 1 96 ? -8.878 -1.234 8.280 1.00 85.12 96 GLU A CA 1
ATOM 745 C C . GLU A 1 96 ? -8.396 -2.387 7.396 1.00 85.12 96 GLU A C 1
ATOM 747 O O . GLU A 1 96 ? -7.539 -2.178 6.537 1.00 85.12 96 GLU A O 1
ATOM 752 N N . ALA A 1 97 ? -9.001 -3.570 7.525 1.00 82.69 97 ALA A N 1
ATOM 753 C CA . ALA A 1 97 ? -8.683 -4.724 6.691 1.00 82.69 97 ALA A CA 1
ATOM 754 C C . ALA A 1 97 ? -8.949 -4.448 5.204 1.00 82.69 97 ALA A C 1
ATOM 756 O O . ALA A 1 97 ? -8.142 -4.820 4.353 1.00 82.69 97 ALA A O 1
ATOM 757 N N . LYS A 1 98 ? -10.049 -3.756 4.877 1.00 83.56 98 LYS A N 1
ATOM 758 C CA . LYS A 1 98 ? -10.365 -3.359 3.500 1.00 83.56 98 LYS A CA 1
ATOM 759 C C . LYS A 1 98 ? -9.302 -2.417 2.930 1.00 83.56 98 LYS A C 1
ATOM 761 O O . LYS A 1 98 ? -8.828 -2.647 1.822 1.00 83.56 98 LYS A O 1
ATOM 766 N N . ARG A 1 99 ? -8.886 -1.405 3.697 1.00 79.12 99 ARG A N 1
ATOM 767 C CA . ARG A 1 99 ? -7.825 -0.472 3.283 1.00 79.12 99 ARG A CA 1
ATOM 768 C C . ARG A 1 99 ? -6.484 -1.168 3.093 1.00 79.12 99 ARG A C 1
ATOM 770 O O . ARG A 1 99 ? -5.782 -0.871 2.134 1.00 79.12 99 ARG A O 1
ATOM 777 N N . GLU A 1 100 ? -6.114 -2.079 3.990 1.00 79.19 100 GLU A N 1
ATOM 778 C CA . GLU A 1 100 ? -4.866 -2.829 3.835 1.00 79.19 100 GLU A CA 1
ATOM 779 C C . GLU A 1 100 ? -4.928 -3.755 2.614 1.00 79.19 100 GLU A C 1
ATOM 781 O O . GLU A 1 100 ? -3.950 -3.864 1.880 1.00 79.19 100 GLU A O 1
ATOM 786 N N . ASN A 1 101 ? -6.084 -4.361 2.332 1.00 81.19 101 ASN A N 1
ATOM 787 C CA . ASN A 1 101 ? -6.280 -5.165 1.129 1.00 81.19 101 ASN A CA 1
ATOM 788 C C . ASN A 1 101 ? -6.145 -4.331 -0.158 1.00 81.19 101 ASN A C 1
ATOM 790 O O . ASN A 1 101 ? -5.457 -4.752 -1.086 1.00 81.19 101 ASN A O 1
ATOM 794 N N . GLU A 1 102 ? -6.737 -3.134 -0.194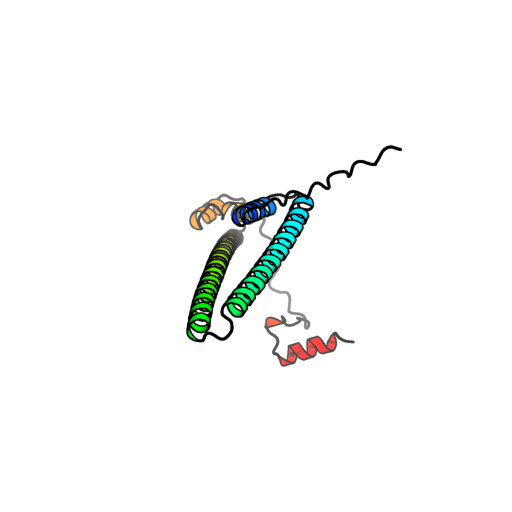 1.00 79.69 102 GLU A N 1
ATOM 795 C CA . GLU A 1 102 ? -6.584 -2.182 -1.303 1.00 79.69 102 GLU A CA 1
ATOM 796 C C . GLU A 1 102 ? -5.109 -1.790 -1.486 1.00 79.69 102 GLU A C 1
ATOM 798 O O . GLU A 1 102 ? -4.575 -1.915 -2.588 1.00 79.69 102 GLU A O 1
ATOM 803 N N . ARG A 1 103 ? -4.412 -1.440 -0.395 1.00 79.81 103 ARG A N 1
ATOM 804 C CA . ARG A 1 103 ? -2.979 -1.098 -0.407 1.00 79.81 103 ARG A CA 1
ATOM 805 C C . ARG A 1 103 ? -2.108 -2.245 -0.923 1.00 79.81 103 ARG A C 1
ATOM 807 O O . ARG A 1 103 ? -1.179 -2.020 -1.695 1.00 79.81 103 ARG A O 1
ATOM 814 N N . LEU A 1 104 ? -2.375 -3.474 -0.483 1.00 78.00 104 LEU A N 1
ATOM 815 C CA . LEU A 1 104 ? -1.644 -4.662 -0.929 1.00 78.00 104 LEU A CA 1
ATOM 816 C C . LEU A 1 104 ? -1.938 -4.990 -2.393 1.00 78.00 104 LEU A C 1
ATOM 818 O O . LEU A 1 104 ? -1.028 -5.388 -3.114 1.00 78.00 104 LEU A O 1
ATOM 822 N N . THR A 1 105 ? -3.179 -4.799 -2.839 1.00 81.31 105 THR A N 1
ATOM 823 C CA . THR A 1 105 ? -3.574 -5.001 -4.238 1.00 81.31 105 THR A CA 1
ATOM 824 C C . THR A 1 105 ? -2.874 -4.000 -5.153 1.00 81.31 105 THR A C 1
ATOM 826 O O . THR A 1 105 ? -2.330 -4.394 -6.183 1.00 81.31 105 THR A O 1
ATOM 829 N N . GLU A 1 106 ? -2.814 -2.726 -4.758 1.00 78.06 106 GLU A N 1
ATOM 830 C CA . GLU A 1 106 ? -2.071 -1.694 -5.485 1.00 78.06 106 GLU A CA 1
ATOM 831 C C . GLU A 1 106 ? -0.570 -2.012 -5.523 1.00 78.06 106 GLU A C 1
ATOM 833 O O . GLU A 1 106 ? 0.026 -2.042 -6.599 1.00 78.06 106 GLU A O 1
ATOM 838 N N . ALA A 1 107 ? 0.029 -2.356 -4.377 1.00 75.56 107 ALA A N 1
ATOM 839 C CA . ALA A 1 107 ? 1.441 -2.731 -4.301 1.00 75.56 107 ALA A CA 1
ATOM 840 C C . ALA A 1 107 ? 1.774 -3.965 -5.160 1.00 75.56 107 ALA A C 1
ATOM 842 O O . ALA A 1 107 ? 2.846 -4.036 -5.761 1.00 75.56 107 ALA A O 1
ATOM 843 N N . LEU A 1 108 ? 0.862 -4.938 -5.238 1.00 75.81 108 LEU A N 1
ATOM 844 C CA . LEU A 1 108 ? 1.012 -6.119 -6.085 1.00 75.81 108 LEU A CA 1
ATOM 845 C C . LEU A 1 108 ? 0.891 -5.761 -7.573 1.00 75.81 108 LEU A C 1
ATOM 847 O O . LEU A 1 108 ? 1.655 -6.284 -8.383 1.00 75.81 108 LEU A O 1
ATOM 851 N N . GLY A 1 109 ? -0.003 -4.83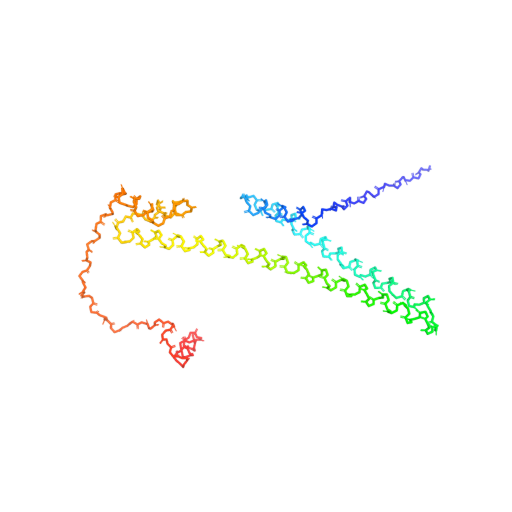5 -7.925 1.00 77.81 109 GLY A N 1
ATOM 852 C CA . GLY A 1 109 ? -0.093 -4.263 -9.269 1.00 77.81 109 GLY A CA 1
ATOM 853 C C . GLY A 1 109 ? 1.198 -3.556 -9.690 1.00 77.81 109 GLY A C 1
ATOM 854 O O . GLY A 1 109 ? 1.748 -3.873 -10.744 1.00 77.81 109 GLY A O 1
ATOM 855 N N . GLU A 1 110 ? 1.732 -2.669 -8.843 1.00 75.31 110 GLU A N 1
ATOM 856 C CA . GLU A 1 110 ? 3.014 -1.987 -9.083 1.00 75.31 110 GLU A CA 1
ATOM 857 C C . GLU A 1 110 ? 4.174 -2.992 -9.220 1.00 75.31 110 GLU A C 1
ATOM 859 O O . GLU A 1 110 ? 5.014 -2.870 -10.114 1.00 75.31 110 GLU A O 1
ATOM 864 N N . ALA A 1 111 ? 4.219 -4.016 -8.361 1.00 70.62 111 ALA A N 1
ATOM 865 C CA . ALA A 1 111 ? 5.261 -5.038 -8.402 1.00 70.62 111 ALA A CA 1
ATOM 866 C C . ALA A 1 111 ? 5.200 -5.892 -9.679 1.00 70.62 111 ALA A C 1
ATOM 868 O O . ALA A 1 111 ? 6.245 -6.198 -10.253 1.00 70.62 111 ALA A O 1
ATOM 869 N N . ASN A 1 112 ? 4.000 -6.260 -10.136 1.00 73.31 112 ASN A N 1
ATOM 870 C CA . ASN A 1 112 ? 3.825 -7.023 -11.372 1.00 73.31 112 ASN A CA 1
ATOM 871 C C . ASN A 1 112 ? 4.223 -6.198 -12.601 1.00 73.31 112 ASN A C 1
ATOM 873 O O . ASN A 1 112 ? 4.984 -6.691 -13.426 1.00 73.31 112 ASN A O 1
ATOM 877 N N . GLN A 1 113 ? 3.836 -4.920 -12.664 1.00 74.12 113 GLN A N 1
ATOM 878 C CA . GLN A 1 113 ? 4.295 -4.011 -13.723 1.00 74.12 113 GLN A CA 1
ATOM 879 C C . GLN A 1 113 ? 5.824 -3.859 -13.725 1.00 74.12 113 GLN A C 1
ATOM 881 O O . GLN A 1 113 ? 6.457 -3.830 -14.780 1.00 74.12 113 GLN A O 1
ATOM 886 N N . GLY A 1 114 ? 6.441 -3.793 -12.540 1.00 74.25 114 GLY A N 1
ATOM 887 C CA . GLY A 1 114 ? 7.896 -3.756 -12.400 1.00 74.25 114 GLY A CA 1
ATOM 888 C C . GLY A 1 114 ? 8.588 -5.028 -12.902 1.00 74.25 114 GLY A C 1
ATOM 889 O O . GLY A 1 114 ? 9.656 -4.934 -13.508 1.00 74.25 114 GLY A O 1
ATOM 890 N N . LYS A 1 115 ? 7.981 -6.202 -12.680 1.00 76.44 115 LYS A N 1
ATOM 891 C CA . LYS A 1 115 ? 8.481 -7.488 -13.191 1.00 76.44 115 LYS A CA 1
ATOM 892 C C . LYS A 1 115 ? 8.363 -7.583 -14.705 1.00 76.44 115 LYS A C 1
ATOM 894 O O . LYS A 1 115 ? 9.376 -7.833 -15.347 1.00 76.44 115 LYS A O 1
ATOM 899 N N . GLU A 1 116 ? 7.193 -7.289 -15.268 1.00 77.38 116 GLU A N 1
ATOM 900 C CA . GLU A 1 116 ? 6.968 -7.296 -16.721 1.00 77.38 116 GLU A CA 1
ATOM 901 C C . GLU A 1 116 ? 7.961 -6.368 -17.440 1.00 77.38 116 GLU A C 1
ATOM 903 O O . GLU A 1 116 ? 8.624 -6.762 -18.399 1.00 77.38 116 GLU A O 1
ATOM 908 N N . ALA A 1 117 ? 8.162 -5.154 -16.915 1.00 79.50 117 ALA A N 1
ATOM 909 C CA . ALA A 1 117 ? 9.132 -4.210 -17.464 1.00 79.50 117 ALA A CA 1
ATOM 910 C C . ALA A 1 117 ? 10.596 -4.666 -17.306 1.00 79.50 117 ALA A C 1
ATOM 912 O O . ALA A 1 117 ? 11.472 -4.165 -18.014 1.00 79.50 117 ALA A O 1
ATOM 913 N N . SER A 1 118 ? 10.896 -5.553 -16.354 1.00 82.06 118 SER A N 1
ATOM 914 C CA . SER A 1 118 ? 12.224 -6.152 -16.198 1.00 82.06 118 SER A CA 1
ATOM 915 C C . SER A 1 118 ? 12.430 -7.290 -17.193 1.00 82.06 118 SER A C 1
ATOM 917 O O . SER A 1 118 ? 13.447 -7.298 -17.881 1.00 82.06 118 SER A O 1
ATOM 919 N N . GLU A 1 119 ? 11.453 -8.189 -17.317 1.00 85.94 119 GLU A N 1
ATOM 920 C CA . GLU A 1 119 ? 11.475 -9.321 -18.251 1.00 85.94 119 GLU A CA 1
ATOM 921 C C . GLU A 1 119 ? 11.623 -8.829 -19.698 1.00 85.94 119 GLU A C 1
ATOM 923 O O . GLU A 1 119 ? 12.541 -9.249 -20.395 1.00 85.94 119 GLU A O 1
ATOM 928 N N . GLN A 1 120 ? 10.851 -7.816 -20.109 1.00 86.00 120 GLN A N 1
ATOM 929 C CA . GLN A 1 120 ? 10.982 -7.191 -21.435 1.00 86.00 120 GLN A CA 1
ATOM 930 C C . GLN A 1 120 ? 12.399 -6.655 -21.714 1.00 86.00 120 GLN A C 1
ATOM 932 O O . GLN A 1 120 ? 12.913 -6.747 -22.832 1.00 86.00 120 GLN A O 1
ATOM 937 N N . LYS A 1 121 ? 13.069 -6.092 -20.699 1.00 88.31 121 LYS A N 1
ATOM 938 C CA . LYS A 1 121 ? 14.450 -5.601 -20.836 1.00 88.31 121 LYS A CA 1
ATOM 939 C C . LYS A 1 121 ? 15.457 -6.739 -20.920 1.00 88.31 121 LYS A C 1
ATOM 941 O O . LYS A 1 121 ? 16.475 -6.574 -21.590 1.00 88.31 121 LYS A O 1
ATOM 946 N N . GLU A 1 122 ? 15.214 -7.845 -20.225 1.00 89.44 122 GLU A N 1
ATOM 947 C CA . GLU A 1 122 ? 16.040 -9.048 -20.318 1.00 89.44 122 GLU A CA 1
ATOM 948 C C . GLU A 1 122 ? 15.918 -9.672 -21.708 1.00 89.44 122 GLU A C 1
ATOM 950 O O . GLU A 1 122 ? 16.944 -9.823 -22.369 1.00 89.44 122 GLU A O 1
ATOM 955 N N . THR A 1 123 ? 14.701 -9.855 -22.228 1.00 89.81 123 THR A N 1
ATOM 956 C CA . THR A 1 123 ? 14.459 -10.317 -23.606 1.00 89.81 123 THR A CA 1
ATOM 957 C C . THR A 1 123 ? 15.187 -9.443 -24.633 1.00 89.81 123 THR A C 1
ATOM 959 O O . THR A 1 123 ? 15.902 -9.944 -25.502 1.00 89.81 123 THR A O 1
ATOM 962 N N . ALA A 1 124 ? 15.103 -8.114 -24.506 1.00 89.44 124 ALA A N 1
ATOM 963 C CA . ALA A 1 124 ? 15.810 -7.195 -25.398 1.00 89.44 124 ALA A CA 1
ATOM 964 C C . ALA A 1 124 ? 17.342 -7.342 -25.338 1.00 89.44 124 ALA A C 1
ATOM 966 O O . ALA A 1 124 ? 18.016 -7.205 -26.362 1.00 89.44 124 ALA A O 1
ATOM 967 N N . ARG A 1 125 ? 17.909 -7.625 -24.156 1.00 90.81 125 ARG A N 1
ATOM 968 C CA . ARG A 1 125 ? 19.348 -7.896 -23.996 1.00 90.81 125 ARG A CA 1
ATOM 969 C C . ARG A 1 125 ? 19.736 -9.233 -24.611 1.00 90.81 125 ARG A C 1
ATOM 971 O O . ARG A 1 125 ? 20.758 -9.293 -25.284 1.00 90.81 125 ARG A O 1
ATOM 978 N N . GLU A 1 126 ? 18.927 -10.270 -24.428 1.00 91.31 126 GLU A N 1
ATOM 979 C CA . GLU A 1 126 ? 19.172 -11.591 -25.011 1.00 91.31 126 GLU A CA 1
ATOM 980 C C . GLU A 1 126 ? 19.169 -11.539 -26.542 1.00 91.31 126 GLU A C 1
ATOM 982 O O . GLU A 1 126 ? 20.092 -12.052 -27.180 1.00 91.31 126 GLU A O 1
ATOM 987 N N . ILE A 1 127 ? 18.193 -10.847 -27.142 1.00 90.50 127 ILE A N 1
ATOM 988 C CA . ILE A 1 127 ? 18.140 -10.611 -28.592 1.00 90.50 127 ILE A CA 1
ATOM 989 C C . ILE A 1 127 ? 19.369 -9.820 -29.057 1.00 90.50 127 ILE A C 1
ATOM 991 O O . ILE A 1 127 ? 20.002 -10.198 -30.046 1.00 90.50 127 ILE A O 1
ATOM 995 N N . ALA A 1 128 ? 19.739 -8.755 -28.336 1.00 89.56 128 ALA A N 1
ATOM 996 C CA . ALA A 1 128 ? 20.907 -7.940 -28.660 1.00 89.56 128 ALA A CA 1
ATOM 997 C C . ALA A 1 128 ? 22.201 -8.765 -28.675 1.00 89.56 128 ALA A C 1
ATOM 999 O O . ALA A 1 128 ? 22.981 -8.681 -29.623 1.00 89.56 128 ALA A O 1
ATOM 1000 N N . THR A 1 129 ? 22.403 -9.602 -27.653 1.00 90.62 129 THR A N 1
ATOM 1001 C CA . THR A 1 129 ? 23.557 -10.500 -27.555 1.00 90.62 129 THR A CA 1
ATOM 1002 C C . THR A 1 129 ? 23.537 -11.555 -28.659 1.00 90.62 129 THR A C 1
ATOM 1004 O O . THR A 1 129 ? 24.552 -11.753 -29.321 1.00 90.62 129 THR A O 1
ATOM 1007 N N . ARG A 1 130 ? 22.388 -12.195 -28.917 1.00 91.06 130 ARG A N 1
ATOM 1008 C CA . ARG A 1 130 ? 22.242 -13.232 -29.954 1.00 91.06 130 ARG A CA 1
ATOM 1009 C C . ARG A 1 130 ? 22.535 -12.707 -31.362 1.00 91.06 130 ARG A C 1
ATOM 1011 O O . ARG A 1 130 ? 23.094 -13.436 -32.177 1.00 91.06 130 ARG A O 1
ATOM 1018 N N . LEU A 1 131 ? 22.159 -11.462 -31.654 1.00 90.38 131 LEU A N 1
ATOM 1019 C CA . LEU A 1 131 ? 22.342 -10.841 -32.972 1.00 90.38 131 LEU A CA 1
ATOM 1020 C C . LEU A 1 131 ? 23.583 -9.941 -33.067 1.00 90.38 131 LEU A C 1
ATOM 1022 O O . LEU A 1 131 ? 23.871 -9.425 -34.150 1.00 90.38 131 LEU A O 1
ATOM 1026 N N . ASN A 1 132 ? 24.336 -9.809 -31.971 1.00 91.31 132 ASN A N 1
ATOM 1027 C CA . ASN A 1 132 ? 25.513 -8.953 -31.839 1.00 91.31 132 ASN A CA 1
ATOM 1028 C C . ASN A 1 132 ? 25.235 -7.486 -32.233 1.00 91.31 132 ASN A C 1
ATOM 1030 O O . ASN A 1 132 ? 25.912 -6.908 -33.085 1.00 91.31 132 ASN A O 1
ATOM 1034 N N . VAL A 1 133 ? 24.198 -6.891 -31.640 1.00 91.94 133 VAL A N 1
ATOM 1035 C CA . VAL A 1 133 ? 23.773 -5.496 -31.866 1.00 91.94 133 VAL A CA 1
ATOM 1036 C C . VAL A 1 133 ? 23.699 -4.721 -30.545 1.00 91.94 133 VAL A C 1
ATOM 1038 O O . VAL A 1 133 ? 23.697 -5.314 -29.468 1.00 91.94 133 VAL A O 1
ATOM 1041 N N . ASP A 1 134 ? 23.643 -3.385 -30.599 1.00 90.19 134 ASP A N 1
ATOM 1042 C CA . ASP A 1 134 ? 23.495 -2.565 -29.386 1.00 90.19 134 ASP A CA 1
ATOM 1043 C C . ASP A 1 134 ? 22.142 -2.829 -28.697 1.00 90.19 134 ASP A C 1
ATOM 1045 O O . ASP A 1 134 ? 21.073 -2.731 -29.301 1.00 90.19 134 ASP A O 1
ATOM 1049 N N . SER A 1 135 ? 22.192 -3.129 -27.399 1.00 90.25 135 SER A N 1
ATOM 1050 C CA . SER A 1 135 ? 21.015 -3.405 -26.570 1.00 90.25 135 SER A CA 1
ATOM 1051 C C . SER A 1 135 ? 20.214 -2.153 -26.210 1.00 90.25 135 SER A C 1
ATOM 1053 O O . SER A 1 135 ? 19.025 -2.255 -25.917 1.00 90.25 135 SER A O 1
ATOM 1055 N N . LYS A 1 136 ? 20.818 -0.959 -26.241 1.00 88.81 136 LYS A N 1
ATOM 1056 C CA . LYS A 1 136 ? 20.143 0.297 -25.867 1.00 88.81 136 LYS A CA 1
ATOM 1057 C C . LYS A 1 136 ? 18.880 0.602 -26.686 1.00 88.81 136 LYS A C 1
ATOM 1059 O O . LYS A 1 136 ? 17.850 0.856 -26.059 1.00 88.81 136 LYS A O 1
ATOM 1064 N N . PRO A 1 137 ? 18.907 0.592 -28.034 1.00 88.25 137 PRO A N 1
ATOM 1065 C CA . PRO A 1 137 ? 17.703 0.832 -28.833 1.00 88.25 137 PRO A CA 1
ATOM 1066 C C . PRO A 1 137 ? 16.628 -0.242 -28.614 1.00 88.25 137 PRO A C 1
ATOM 1068 O O . PRO A 1 137 ? 15.446 0.087 -28.566 1.00 88.25 137 PRO A O 1
ATOM 1071 N N . LEU A 1 138 ? 17.023 -1.501 -28.398 1.00 87.38 138 LEU A N 1
ATOM 1072 C CA . LEU A 1 138 ? 16.088 -2.601 -28.143 1.00 87.38 138 LEU A CA 1
ATOM 1073 C C . LEU A 1 138 ? 15.418 -2.470 -26.772 1.00 87.38 138 LEU A C 1
ATOM 1075 O O . LEU A 1 138 ? 14.205 -2.596 -26.672 1.00 87.38 138 LEU A O 1
ATOM 1079 N N . ILE A 1 139 ? 16.166 -2.101 -25.730 1.00 89.00 139 ILE A N 1
ATOM 1080 C CA . ILE A 1 139 ? 15.630 -1.831 -24.384 1.00 89.00 139 ILE A CA 1
ATOM 1081 C C . ILE A 1 139 ? 14.620 -0.672 -24.397 1.00 89.00 139 ILE A C 1
ATOM 1083 O O . ILE A 1 139 ? 13.637 -0.705 -23.660 1.00 89.00 139 ILE A O 1
ATOM 1087 N N . GLN A 1 140 ? 14.847 0.359 -25.219 1.00 88.62 140 GLN A N 1
ATOM 1088 C CA . GLN A 1 140 ? 13.898 1.470 -25.372 1.00 88.62 140 GLN A CA 1
ATOM 1089 C C . GLN A 1 140 ? 12.624 1.053 -26.117 1.00 88.62 140 GLN A C 1
ATOM 1091 O O . GLN A 1 140 ? 11.547 1.576 -25.828 1.00 88.62 140 GLN A O 1
ATOM 1096 N N . ALA A 1 141 ? 12.745 0.122 -27.063 1.00 85.00 141 ALA A N 1
ATOM 1097 C CA . ALA A 1 141 ? 11.630 -0.390 -27.848 1.00 85.00 141 ALA A CA 1
ATOM 1098 C C . ALA A 1 141 ? 10.827 -1.486 -27.122 1.00 85.00 141 ALA A C 1
ATOM 1100 O O . ALA A 1 141 ? 9.634 -1.626 -27.376 1.00 85.00 141 ALA A O 1
ATOM 1101 N N . ALA A 1 142 ? 11.441 -2.197 -26.171 1.00 86.75 142 ALA A N 1
ATOM 1102 C CA . ALA A 1 142 ? 10.851 -3.344 -25.475 1.00 86.75 142 ALA A CA 1
ATOM 1103 C C . ALA A 1 142 ? 9.587 -3.026 -24.668 1.00 86.75 142 ALA A C 1
ATOM 1105 O O . ALA A 1 142 ? 8.774 -3.905 -24.423 1.00 86.75 142 ALA A O 1
ATOM 1106 N N . ALA A 1 143 ? 9.383 -1.758 -24.303 1.00 82.69 143 ALA A N 1
ATOM 1107 C CA . ALA A 1 143 ? 8.155 -1.311 -23.648 1.00 82.69 143 ALA A CA 1
ATOM 1108 C C . ALA A 1 143 ? 6.941 -1.221 -24.600 1.00 82.69 143 ALA A C 1
ATOM 1110 O O . ALA A 1 143 ? 5.835 -0.936 -24.145 1.00 82.69 143 ALA A O 1
ATOM 1111 N N . LYS A 1 144 ? 7.145 -1.351 -25.919 1.00 85.75 144 LYS A N 1
ATOM 1112 C CA . LYS A 1 144 ? 6.118 -1.114 -26.952 1.00 85.75 144 LYS A CA 1
ATOM 1113 C C . LYS A 1 144 ? 6.021 -2.209 -28.010 1.00 85.75 144 LYS A C 1
ATOM 1115 O O . LYS A 1 144 ? 5.016 -2.247 -28.709 1.00 85.75 144 LYS A O 1
ATOM 1120 N N . LEU A 1 145 ? 7.066 -3.012 -28.167 1.00 85.56 145 LEU A N 1
ATOM 1121 C CA . LEU A 1 145 ? 7.166 -4.063 -29.173 1.00 85.56 145 LEU A CA 1
ATOM 1122 C C . LEU A 1 145 ? 7.163 -5.428 -28.493 1.00 85.56 145 LEU A C 1
ATOM 1124 O O . LEU A 1 145 ? 7.654 -5.558 -27.370 1.00 85.56 145 LEU A O 1
ATOM 1128 N N . ASP A 1 146 ? 6.615 -6.424 -29.180 1.00 87.88 146 ASP A N 1
ATOM 1129 C CA . ASP A 1 146 ? 6.727 -7.818 -28.772 1.00 87.88 146 ASP A CA 1
ATOM 1130 C C . ASP A 1 146 ? 8.095 -8.407 -29.163 1.00 87.88 146 ASP A C 1
ATOM 1132 O O . ASP A 1 146 ? 8.960 -7.731 -29.727 1.00 87.88 146 ASP A O 1
ATOM 1136 N N . GLU A 1 147 ? 8.331 -9.664 -28.789 1.00 88.88 147 GLU A N 1
ATOM 1137 C CA . GLU A 1 147 ? 9.608 -10.342 -29.025 1.00 88.88 147 GLU A CA 1
ATOM 1138 C C . GLU A 1 147 ? 9.948 -10.456 -30.522 1.00 88.88 147 GLU A C 1
ATOM 1140 O O . GLU A 1 147 ? 11.094 -10.211 -30.915 1.00 88.88 147 GLU A O 1
ATOM 1145 N N . ASP A 1 148 ? 8.955 -10.761 -31.360 1.00 88.12 148 ASP A N 1
ATOM 1146 C CA . ASP A 1 148 ? 9.129 -10.932 -32.804 1.00 88.12 148 ASP A CA 1
ATOM 1147 C C . ASP A 1 148 ? 9.478 -9.597 -33.485 1.00 88.12 148 ASP A C 1
ATOM 1149 O O . ASP A 1 148 ? 10.412 -9.530 -34.297 1.00 88.12 148 ASP A O 1
ATOM 1153 N N . ASP A 1 149 ? 8.798 -8.511 -33.106 1.00 89.56 149 ASP A N 1
ATOM 1154 C CA . ASP A 1 149 ? 9.078 -7.159 -33.591 1.00 89.56 149 ASP A CA 1
ATOM 1155 C C . ASP A 1 149 ? 10.423 -6.628 -33.070 1.00 89.56 149 ASP A C 1
ATOM 1157 O O . ASP A 1 149 ? 11.148 -5.941 -33.800 1.00 89.56 149 ASP A O 1
ATOM 1161 N N . LEU A 1 150 ? 10.807 -6.966 -31.833 1.00 89.19 150 LEU A N 1
ATOM 1162 C CA . LEU A 1 150 ? 12.140 -6.670 -31.297 1.00 89.19 150 LEU A CA 1
ATOM 1163 C C . LEU A 1 150 ? 13.233 -7.392 -32.085 1.00 89.19 150 LEU A C 1
ATOM 1165 O O . LEU A 1 150 ? 14.274 -6.795 -32.371 1.00 89.19 150 LEU A O 1
ATOM 1169 N N . GLU A 1 151 ? 13.016 -8.651 -32.466 1.00 89.38 151 GLU A N 1
ATOM 1170 C CA . GLU A 1 151 ? 13.967 -9.402 -33.283 1.00 89.38 151 GLU A CA 1
ATOM 1171 C C . GLU A 1 151 ? 14.053 -8.837 -34.711 1.00 89.38 151 GLU A C 1
ATOM 1173 O O . GLU A 1 151 ? 15.147 -8.724 -35.276 1.00 89.38 151 GLU A O 1
ATOM 1178 N N . ALA A 1 152 ? 12.922 -8.433 -35.295 1.00 89.19 152 ALA A N 1
ATOM 1179 C CA . ALA A 1 152 ? 12.889 -7.753 -36.586 1.00 89.19 152 ALA A CA 1
ATOM 1180 C C . ALA A 1 152 ? 13.651 -6.420 -36.538 1.00 89.19 152 ALA A C 1
ATOM 1182 O O . ALA A 1 152 ? 14.499 -6.166 -37.398 1.00 89.19 152 ALA A O 1
ATOM 1183 N N . LEU A 1 153 ? 13.424 -5.609 -35.500 1.00 88.25 153 LEU A N 1
ATOM 1184 C CA . LEU A 1 153 ? 14.160 -4.369 -35.267 1.00 88.25 153 LEU A CA 1
ATOM 1185 C C . LEU A 1 153 ? 15.658 -4.649 -35.114 1.00 88.25 153 LEU A C 1
ATOM 1187 O O . LEU A 1 153 ? 16.468 -4.013 -35.788 1.00 88.25 153 LEU A O 1
ATOM 1191 N N . ALA A 1 154 ? 16.039 -5.640 -34.309 1.00 88.44 154 ALA A N 1
ATOM 1192 C CA . ALA A 1 154 ? 17.433 -6.015 -34.095 1.00 88.44 154 ALA A CA 1
ATOM 1193 C C . ALA A 1 154 ? 18.153 -6.408 -35.395 1.00 88.44 154 ALA A C 1
ATOM 1195 O O . ALA A 1 154 ? 19.303 -6.027 -35.591 1.00 88.44 154 ALA A O 1
ATOM 1196 N N . LYS A 1 155 ? 17.473 -7.088 -36.328 1.00 89.12 155 LYS A N 1
ATOM 1197 C CA . LYS A 1 155 ? 18.025 -7.429 -37.655 1.00 89.12 155 LYS A CA 1
ATOM 1198 C C . LYS A 1 155 ? 18.298 -6.209 -38.540 1.00 89.12 155 LYS A C 1
ATOM 1200 O O . LYS A 1 155 ? 19.114 -6.307 -39.454 1.00 89.12 155 LYS A O 1
ATOM 1205 N N . THR A 1 156 ? 17.634 -5.078 -38.290 1.00 87.81 156 THR A N 1
ATOM 1206 C CA . THR A 1 156 ? 17.873 -3.816 -39.017 1.00 87.81 156 THR A CA 1
ATOM 1207 C C . THR A 1 156 ? 18.985 -2.965 -38.403 1.00 87.81 156 THR A C 1
ATOM 1209 O O . THR A 1 156 ? 19.492 -2.055 -39.060 1.00 87.81 156 THR A O 1
ATOM 1212 N N . LEU A 1 157 ? 19.375 -3.249 -37.156 1.00 88.12 157 LEU A N 1
ATOM 1213 C CA . LEU A 1 157 ? 20.425 -2.515 -36.461 1.00 88.12 157 LEU A CA 1
ATOM 1214 C C . LEU A 1 157 ? 21.818 -2.912 -36.961 1.00 88.12 157 LEU A C 1
ATOM 1216 O O . LEU A 1 157 ? 22.068 -4.033 -37.404 1.00 88.12 157 LEU A O 1
ATOM 1220 N N . GLN A 1 158 ? 22.753 -1.966 -36.868 1.00 85.94 158 GLN A N 1
ATOM 1221 C CA . GLN A 1 158 ? 24.144 -2.212 -37.219 1.00 85.94 158 GLN A CA 1
ATOM 1222 C C . GLN A 1 158 ? 24.774 -3.182 -36.214 1.00 85.94 158 GLN A C 1
ATOM 1224 O O . GLN A 1 158 ? 24.715 -2.959 -35.002 1.00 85.94 158 GLN A O 1
ATOM 1229 N N . LYS A 1 159 ? 25.407 -4.242 -36.728 1.00 87.50 159 LYS A N 1
ATOM 1230 C CA . LYS A 1 159 ? 26.180 -5.171 -35.903 1.00 87.50 159 LYS A CA 1
ATOM 1231 C C . LYS A 1 159 ? 27.354 -4.453 -35.258 1.00 87.50 159 LYS A C 1
ATOM 1233 O O . LYS A 1 159 ? 28.036 -3.651 -35.903 1.00 87.50 159 LYS A O 1
ATOM 1238 N N . LEU A 1 160 ? 27.585 -4.761 -33.991 1.00 83.00 160 LEU A N 1
ATOM 1239 C CA . LEU A 1 160 ? 28.773 -4.314 -33.290 1.00 83.00 160 LEU A CA 1
ATOM 1240 C C . LEU A 1 160 ? 30.005 -4.975 -33.929 1.00 83.00 160 LEU A C 1
ATOM 1242 O O . LEU A 1 160 ? 29.900 -6.093 -34.447 1.00 83.00 160 LEU A O 1
ATOM 1246 N N . PRO A 1 161 ? 31.164 -4.293 -33.940 1.00 79.56 161 PRO A N 1
ATOM 1247 C CA . PRO A 1 161 ? 32.408 -4.926 -34.355 1.00 79.56 161 PRO A CA 1
ATOM 1248 C C . PRO A 1 161 ? 32.594 -6.194 -33.519 1.00 79.56 161 PRO A C 1
ATOM 1250 O O . PRO A 1 161 ? 32.494 -6.130 -32.296 1.00 79.56 161 PRO A O 1
ATOM 1253 N N . GLU A 1 162 ? 32.798 -7.337 -34.179 1.00 69.81 162 GLU A N 1
ATOM 1254 C CA . GLU A 1 162 ? 33.115 -8.586 -33.488 1.00 69.81 162 GLU A CA 1
ATOM 1255 C C . GLU A 1 162 ? 34.347 -8.325 -32.620 1.00 69.81 162 GLU A C 1
ATOM 1257 O O . GLU A 1 162 ? 35.429 -8.023 -33.134 1.00 69.81 162 GLU A O 1
ATOM 1262 N N . GLU A 1 163 ? 34.169 -8.355 -31.297 1.00 59.75 163 GLU A N 1
ATOM 1263 C CA . GLU A 1 163 ? 35.317 -8.371 -30.404 1.00 59.75 163 GLU A CA 1
ATOM 1264 C C . GLU A 1 163 ? 36.155 -9.594 -30.788 1.00 59.75 163 GLU A C 1
ATOM 1266 O O . GLU A 1 163 ? 35.592 -10.677 -30.973 1.00 59.75 163 GLU A O 1
ATOM 1271 N N . PRO A 1 164 ? 37.480 -9.444 -30.962 1.00 51.69 164 PRO A N 1
ATOM 1272 C CA . PRO A 1 164 ? 38.328 -10.578 -31.277 1.00 51.69 164 PRO A CA 1
ATOM 1273 C C . PRO A 1 164 ? 38.107 -11.633 -30.199 1.00 51.69 164 PRO A C 1
ATOM 1275 O O . PRO A 1 164 ? 38.301 -11.345 -29.016 1.00 51.69 164 PRO A O 1
ATOM 1278 N N . GLU A 1 165 ? 37.684 -12.832 -30.610 1.00 50.41 165 GLU A N 1
ATOM 1279 C CA . GLU A 1 165 ? 37.568 -13.983 -29.724 1.00 50.41 165 GLU A CA 1
ATOM 1280 C C . GLU A 1 165 ? 38.880 -14.097 -28.947 1.00 50.41 165 GLU A C 1
ATOM 1282 O O . GLU A 1 165 ? 39.928 -14.442 -29.503 1.00 50.41 165 GLU A O 1
ATOM 1287 N N . MET A 1 166 ? 38.862 -13.748 -27.658 1.00 48.19 166 MET A N 1
ATOM 1288 C CA . MET A 1 166 ? 40.019 -14.021 -26.827 1.00 48.19 166 MET A CA 1
ATOM 1289 C C . MET A 1 166 ? 40.212 -15.536 -26.859 1.00 48.19 166 MET A C 1
ATOM 1291 O O . MET A 1 166 ? 39.259 -16.264 -26.561 1.00 48.19 166 MET A O 1
ATOM 1295 N N . PRO A 1 167 ? 41.406 -16.036 -27.228 1.00 41.84 167 PRO A N 1
ATOM 1296 C CA . PRO A 1 167 ? 41.632 -17.463 -27.325 1.00 41.84 167 PRO A CA 1
ATOM 1297 C C . PRO A 1 167 ? 41.258 -18.100 -25.990 1.00 41.84 167 PRO A C 1
ATOM 1299 O O . PRO A 1 167 ? 41.777 -17.726 -24.933 1.00 41.84 167 PRO A O 1
ATOM 1302 N N . VAL A 1 168 ? 40.330 -19.054 -26.053 1.00 49.47 168 VAL A N 1
ATOM 1303 C CA . VAL A 1 168 ? 39.894 -19.893 -24.937 1.00 49.47 168 VAL A CA 1
ATOM 1304 C C . VAL A 1 168 ? 41.101 -20.720 -24.489 1.00 49.47 168 VAL A C 1
ATOM 1306 O O . VAL A 1 168 ? 41.341 -21.832 -24.948 1.00 49.47 168 VAL A O 1
ATOM 1309 N N . GLY A 1 169 ? 41.947 -20.114 -23.661 1.00 48.56 169 GLY A N 1
ATOM 1310 C CA . GLY A 1 169 ? 43.281 -20.629 -23.379 1.00 48.56 169 GLY A CA 1
ATOM 1311 C C . GLY A 1 169 ? 44.008 -19.919 -22.242 1.00 48.56 169 GLY A C 1
ATOM 1312 O O . GLY A 1 169 ? 45.220 -20.067 -22.116 1.00 48.56 169 GLY A O 1
ATOM 1313 N N . ALA A 1 170 ? 43.312 -19.177 -21.378 1.00 40.28 170 ALA A N 1
ATOM 1314 C CA . ALA A 1 170 ? 43.893 -18.728 -20.118 1.00 40.28 170 ALA A CA 1
ATOM 1315 C C . ALA A 1 170 ? 43.720 -19.836 -19.070 1.00 40.28 170 ALA A C 1
ATOM 1317 O O . ALA A 1 170 ? 42.673 -19.976 -18.437 1.00 40.28 170 ALA A O 1
ATOM 1318 N N . LYS A 1 171 ? 44.765 -20.658 -18.912 1.00 43.41 171 LYS A N 1
ATOM 1319 C CA . LYS A 1 171 ? 44.917 -21.589 -17.789 1.00 43.41 171 LYS A CA 1
ATOM 1320 C C . LYS A 1 171 ? 44.564 -20.868 -16.486 1.00 43.41 171 LYS A C 1
ATOM 1322 O O . LYS A 1 171 ? 45.197 -19.881 -16.123 1.00 43.41 171 LYS A O 1
ATOM 1327 N N . LYS A 1 172 ? 43.561 -21.407 -15.794 1.00 40.94 172 LYS A N 1
ATOM 1328 C CA . LYS A 1 172 ? 43.149 -21.054 -14.435 1.00 40.94 172 LYS A CA 1
ATOM 1329 C C . LYS A 1 172 ? 44.391 -21.080 -13.532 1.00 40.94 172 LYS A C 1
ATOM 1331 O O . LYS A 1 172 ? 44.877 -22.152 -13.175 1.00 40.94 172 LYS A O 1
ATOM 1336 N N . GLY A 1 173 ? 44.942 -19.909 -13.221 1.00 38.09 173 GLY A N 1
ATOM 1337 C CA . GLY A 1 173 ? 45.954 -19.768 -12.177 1.00 38.09 173 GLY A CA 1
ATOM 1338 C C . GLY A 1 173 ? 45.366 -20.205 -10.827 1.00 38.09 173 GLY A C 1
ATOM 1339 O O . GLY A 1 173 ? 44.150 -20.091 -10.627 1.00 38.09 173 GLY A O 1
ATOM 1340 N N . PRO A 1 174 ? 46.177 -20.733 -9.898 1.00 41.03 174 PRO A N 1
ATOM 1341 C CA . PRO A 1 174 ? 45.700 -21.212 -8.609 1.00 41.03 174 PRO A CA 1
ATOM 1342 C C . PRO A 1 174 ? 45.392 -20.000 -7.723 1.00 41.03 174 PRO A C 1
ATOM 1344 O O . PRO A 1 174 ? 46.240 -19.521 -6.981 1.00 41.03 174 PRO A O 1
ATOM 1347 N N . GLY A 1 175 ? 44.190 -19.449 -7.858 1.00 48.72 175 GLY A N 1
ATOM 1348 C CA . GLY A 1 175 ? 43.780 -18.274 -7.087 1.00 48.72 175 GLY A CA 1
ATOM 1349 C C . GLY A 1 175 ? 42.339 -17.829 -7.310 1.00 48.72 175 GLY A C 1
ATOM 1350 O O . GLY A 1 175 ? 41.999 -16.701 -6.976 1.00 48.72 175 GLY A O 1
ATOM 1351 N N . ALA A 1 176 ? 41.486 -18.679 -7.889 1.00 44.44 176 ALA A N 1
ATOM 1352 C CA . ALA A 1 176 ? 40.072 -18.363 -8.048 1.00 44.44 176 ALA A CA 1
ATOM 1353 C C . ALA A 1 176 ? 39.372 -18.459 -6.684 1.00 44.44 176 ALA A C 1
ATOM 1355 O O . ALA A 1 176 ? 39.123 -19.554 -6.173 1.00 44.44 176 ALA A O 1
ATOM 1356 N N . THR A 1 177 ? 39.068 -17.304 -6.098 1.00 54.78 177 THR A N 1
ATOM 1357 C CA . THR A 1 177 ? 38.118 -17.169 -4.998 1.00 54.78 177 THR A CA 1
ATOM 1358 C C . THR A 1 177 ? 36.791 -17.796 -5.424 1.00 54.78 177 THR A C 1
ATOM 1360 O O . THR A 1 177 ? 36.219 -17.443 -6.454 1.00 54.78 177 THR A O 1
ATOM 1363 N N . LYS A 1 178 ? 36.320 -18.786 -4.660 1.00 54.19 178 LYS A N 1
ATOM 1364 C CA . LYS A 1 178 ? 34.994 -19.377 -4.863 1.00 54.19 178 LYS A CA 1
ATOM 1365 C C . LYS A 1 178 ? 33.948 -18.266 -4.733 1.00 54.19 178 LYS A C 1
ATOM 1367 O O . LYS A 1 178 ? 34.028 -17.456 -3.807 1.00 54.19 178 LYS A O 1
ATOM 1372 N N . ASN A 1 179 ? 32.970 -18.238 -5.635 1.00 59.31 179 ASN A N 1
ATOM 1373 C CA . ASN A 1 179 ? 31.799 -17.387 -5.467 1.00 59.31 179 ASN A CA 1
ATOM 1374 C C . ASN A 1 179 ? 31.119 -17.740 -4.138 1.00 59.31 179 ASN A C 1
ATOM 1376 O O . ASN A 1 179 ? 30.944 -18.914 -3.818 1.00 59.31 179 ASN A O 1
ATOM 1380 N N . TYR A 1 180 ? 30.721 -16.725 -3.367 1.00 59.44 180 TYR A N 1
ATOM 1381 C CA . TYR A 1 180 ? 30.126 -16.897 -2.033 1.00 59.44 180 TYR A CA 1
ATOM 1382 C C . TYR A 1 180 ? 28.884 -17.808 -2.055 1.00 59.44 180 TYR A C 1
ATOM 1384 O O . TYR A 1 180 ? 28.603 -18.495 -1.077 1.00 59.44 180 TYR A O 1
ATOM 1392 N N . ALA A 1 181 ?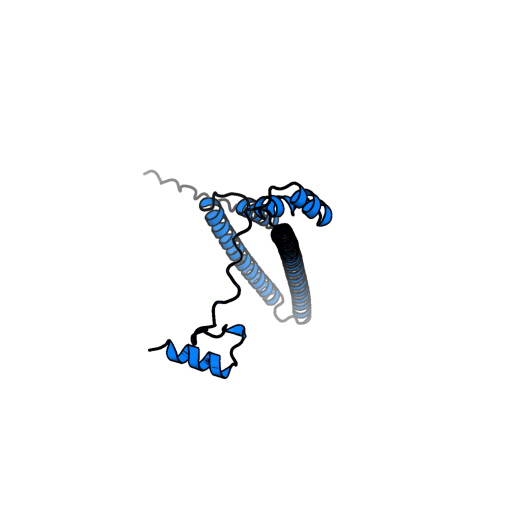 28.168 -17.839 -3.186 1.00 62.06 181 ALA A N 1
ATOM 1393 C CA . ALA A 1 181 ? 27.001 -18.686 -3.421 1.00 62.06 181 ALA A CA 1
ATOM 1394 C C . ALA A 1 181 ? 27.330 -20.192 -3.444 1.00 62.06 181 ALA A C 1
ATOM 1396 O O . ALA A 1 181 ? 26.522 -20.982 -2.963 1.00 62.06 181 ALA A O 1
ATOM 1397 N N . ASP A 1 182 ? 28.537 -20.567 -3.876 1.00 66.50 182 ASP A N 1
ATOM 1398 C CA . ASP A 1 182 ? 28.978 -21.963 -4.030 1.00 66.50 182 ASP A CA 1
ATOM 1399 C C . ASP A 1 182 ? 29.742 -22.489 -2.803 1.00 66.50 182 ASP A C 1
ATOM 1401 O O . ASP A 1 182 ? 30.194 -23.634 -2.771 1.00 66.50 182 ASP A O 1
ATOM 1405 N N . MET A 1 183 ? 29.925 -21.646 -1.781 1.00 71.19 183 MET A N 1
ATOM 1406 C CA . MET A 1 183 ? 30.606 -22.022 -0.543 1.00 71.19 183 MET A CA 1
ATOM 1407 C C . MET A 1 183 ? 29.648 -22.731 0.406 1.00 71.19 183 MET A C 1
ATOM 1409 O O . MET A 1 183 ? 28.534 -22.256 0.662 1.00 71.19 183 MET A O 1
ATOM 1413 N N . THR A 1 184 ? 30.119 -23.832 0.987 1.00 77.88 184 THR A N 1
ATOM 1414 C CA . THR A 1 184 ? 29.399 -24.529 2.056 1.00 77.88 184 THR A CA 1
ATOM 1415 C C . THR A 1 184 ? 29.245 -23.616 3.283 1.00 77.88 184 THR A C 1
ATOM 1417 O O . THR A 1 184 ? 30.075 -22.723 3.494 1.00 77.88 184 THR A O 1
ATOM 1420 N N . PRO A 1 185 ? 28.216 -23.812 4.130 1.00 74.25 185 PRO A N 1
ATOM 1421 C CA . PRO A 1 185 ? 27.996 -22.968 5.310 1.00 74.25 185 PRO A CA 1
ATOM 1422 C C . PRO A 1 185 ? 29.234 -22.839 6.215 1.00 74.25 185 PRO A C 1
ATOM 1424 O O . PRO A 1 185 ? 29.524 -21.760 6.728 1.00 74.25 185 PRO A O 1
ATOM 1427 N N . THR A 1 186 ? 30.017 -23.912 6.348 1.00 73.19 186 THR A N 1
ATOM 1428 C CA . THR A 1 186 ? 31.252 -23.945 7.144 1.00 73.19 186 THR A CA 1
ATOM 1429 C C . THR A 1 186 ? 32.383 -23.113 6.527 1.00 73.19 186 THR A C 1
ATOM 1431 O O . THR A 1 186 ? 33.150 -22.479 7.249 1.00 73.19 186 THR A O 1
ATOM 1434 N N . GLU A 1 187 ? 32.490 -23.071 5.197 1.00 70.44 187 GLU A N 1
ATOM 1435 C CA . GLU A 1 187 ? 33.486 -22.247 4.500 1.00 70.44 187 GLU A CA 1
ATOM 1436 C C . GLU A 1 187 ? 33.138 -20.752 4.569 1.00 70.44 187 GLU A C 1
ATOM 1438 O O . GLU A 1 187 ? 34.039 -19.918 4.670 1.00 70.44 187 GLU A O 1
ATOM 1443 N N . ARG A 1 188 ? 31.843 -20.400 4.564 1.00 74.31 188 ARG A N 1
ATOM 1444 C CA . ARG A 1 188 ? 31.392 -19.003 4.707 1.00 74.31 188 ARG A CA 1
ATOM 1445 C C . ARG A 1 188 ? 31.736 -18.432 6.083 1.00 74.31 188 ARG A C 1
ATOM 1447 O O . ARG A 1 188 ? 32.207 -17.304 6.159 1.00 74.31 188 ARG A O 1
ATOM 1454 N N . LEU A 1 189 ? 31.565 -19.220 7.148 1.00 70.62 189 LEU A N 1
ATOM 1455 C CA . LEU A 1 189 ? 31.904 -18.810 8.517 1.00 70.62 189 LEU A CA 1
ATOM 1456 C C . LEU A 1 189 ? 33.396 -18.473 8.667 1.00 70.62 189 LEU A C 1
ATOM 1458 O O . LEU A 1 189 ? 33.732 -17.397 9.155 1.00 70.62 189 LEU A O 1
ATOM 1462 N N . LYS A 1 190 ? 34.290 -19.312 8.131 1.00 69.19 190 LYS A N 1
ATOM 1463 C CA . LYS A 1 190 ? 35.739 -19.037 8.151 1.00 69.19 190 LYS A CA 1
ATOM 1464 C C . LYS A 1 190 ? 36.137 -17.789 7.357 1.00 69.19 190 LYS A C 1
ATOM 1466 O O . LYS A 1 190 ? 37.065 -17.086 7.743 1.00 69.19 190 LYS A O 1
ATOM 1471 N N . ALA A 1 191 ? 35.446 -17.497 6.253 1.00 66.62 191 ALA A N 1
ATOM 1472 C CA . ALA A 1 191 ? 35.710 -16.303 5.447 1.00 66.62 191 ALA A CA 1
ATOM 1473 C C . ALA A 1 191 ? 35.270 -14.994 6.130 1.00 66.62 191 ALA A C 1
ATOM 1475 O O . ALA A 1 191 ? 35.731 -13.920 5.741 1.00 66.62 191 ALA A O 1
ATOM 1476 N N . ILE A 1 192 ? 34.367 -15.075 7.112 1.00 64.00 192 ILE A N 1
ATOM 1477 C CA . ILE A 1 192 ? 33.934 -13.937 7.932 1.00 64.00 192 ILE A CA 1
ATOM 1478 C C . ILE A 1 192 ? 34.914 -13.722 9.091 1.00 64.00 192 ILE A C 1
ATOM 1480 O O . ILE A 1 192 ? 35.299 -12.585 9.345 1.00 64.00 192 ILE A O 1
ATOM 1484 N N . GLU A 1 193 ? 35.374 -14.796 9.739 1.00 59.44 193 GLU A N 1
ATOM 1485 C CA . GLU A 1 193 ? 36.338 -14.713 10.848 1.00 59.44 193 GLU A CA 1
ATOM 1486 C C . GLU A 1 193 ? 37.690 -14.125 10.414 1.00 59.44 193 GLU A C 1
ATOM 1488 O O . GLU A 1 193 ? 38.257 -13.310 11.132 1.00 59.44 193 GLU A O 1
ATOM 1493 N N . GLY A 1 194 ? 38.165 -14.429 9.200 1.00 54.16 194 GLY A N 1
ATOM 1494 C CA . GLY A 1 194 ? 39.411 -13.860 8.663 1.00 54.16 194 GLY A CA 1
ATOM 1495 C C . GLY A 1 194 ? 39.349 -12.383 8.237 1.00 54.16 194 GLY A C 1
ATOM 1496 O O . GLY A 1 194 ? 40.338 -11.873 7.725 1.00 54.16 194 GLY A O 1
ATOM 1497 N N . LYS A 1 195 ? 38.202 -11.701 8.380 1.00 55.12 195 LYS A N 1
ATOM 1498 C CA . LYS A 1 195 ? 38.038 -10.261 8.076 1.00 55.12 195 LYS A CA 1
ATOM 1499 C C . LYS A 1 195 ? 37.950 -9.376 9.326 1.00 55.12 195 LYS A C 1
ATOM 1501 O O . LYS A 1 195 ? 37.701 -8.180 9.193 1.00 55.12 195 LYS A O 1
ATOM 1506 N N . LEU A 1 196 ? 38.082 -9.967 10.513 1.00 47.28 196 LEU A N 1
ATOM 1507 C CA . LEU A 1 196 ? 38.003 -9.278 11.805 1.00 47.28 196 LEU A CA 1
ATOM 1508 C C . LEU A 1 196 ? 39.368 -9.108 12.501 1.00 47.28 196 LEU A C 1
ATOM 1510 O O . LEU A 1 196 ? 39.397 -8.627 13.632 1.00 47.28 196 LEU A O 1
ATOM 1514 N N . GLU A 1 197 ? 40.470 -9.441 11.823 1.00 42.28 197 GLU A N 1
ATOM 1515 C CA . GLU A 1 197 ? 41.833 -8.982 12.157 1.00 42.28 197 GLU A CA 1
ATOM 1516 C C . GLU A 1 197 ? 42.227 -7.792 11.274 1.00 42.28 197 GLU A C 1
ATOM 1518 O O . GLU A 1 197 ? 42.866 -6.857 11.808 1.00 42.28 197 GLU A O 1
#

Foldseek 3Di:
DDDDDDPDDDDPPPPPQDVVNLVVLVVVQVPDPPPPPSVVVNVVVVVVVVVVVVVVVVVVVVVLVVQCVVCPPPPVSNVVSVVVVVVVVVVVVVVVVVVVVVVVVVVVVVVVVVVQLVVLLVLLVVLCVVLQADSVVLNVCSVPDDSVVSNVVSVVGDHDPPDPPPPPDDPDDPPDDPDCVPDDPVRNVVVVVVVPD

Radius of gyration: 31.96 Å; chains: 1; bounding box: 75×80×76 Å

Secondary structure (DSSP, 8-state):
--PPP-------------HHHHHHHHHHHHTSS-TTHHHHHHHHHHHHHHHHHHHHHHHHHHHHHHHHHHTTT-HHHHHHHHHHHHHHHHHHHHHHHHHHHHHHHHHHHHHHHHHHHHHHHHHHHHHHHHHTB-HHHHHHHTTTS-HHHHHHHHHHSPBPP------S-----S--PPPGGGS-HHHHHHHHHTT--

pLDDT: mean 72.92, std 16.99, range [38.09, 93.81]

Sequence (197 aa):
MTEPEKSETTDPAMVNISKSEHEALLTKAKAHDGYGGARRTLEKGQKALKESEVALAQSRKERDTAELENAGDDKEELSAVRARQRVRDAERERDEAKRENERLTEALGEANQGKEASEQKETAREIATRLNVDSKPLIQAAAKLDEDDLEALAKTLQKLPEEPEMPVGAKKGPGATKNYADMTPTERLKAIEGKLE